Protein AF-A0A2X2V540-F1 (afdb_monomer)

Mean predicted aligned error: 7.12 Å

Solvent-accessible surface area (backbone atoms only — not comparable to full-atom values): 10853 Å² total; per-residue (Å²): 116,48,72,57,49,45,40,36,68,32,44,43,50,78,69,44,57,69,47,90,45,40,63,60,44,44,55,49,25,53,55,42,56,75,48,29,70,57,44,62,52,40,50,50,44,52,64,33,45,74,73,76,38,85,70,43,45,66,58,64,33,68,71,51,38,62,51,62,70,67,52,65,44,64,59,36,54,32,47,99,90,40,52,63,27,42,57,60,31,67,78,47,36,92,79,44,59,65,78,63,48,69,50,77,86,72,56,73,67,64,76,74,36,64,64,60,60,52,50,50,47,50,54,18,56,73,74,41,53,70,67,57,58,74,45,25,56,77,80,32,74,50,82,50,52,91,46,44,51,48,40,53,58,46,53,57,44,42,72,78,43,79,45,73,74,60,54,63,44,79,59,74,62,56,68,75,68,59,60,60,61,60,67,71,72,78,115

InterPro domains:
  IPR001962 Asparagine synthase [PF00733] (20-178)
  IPR001962 Asparagine synthase [cd01991] (2-112)
  IPR014729 Rossmann-like alpha/beta/alpha sandwich fold [G3DSA:3.40.50.620] (1-169)
  IPR050795 Asparagine Synthetase [PTHR11772] (1-167)

Foldseek 3Di:
DDAPLVCLLQVQDPCLLVQPDLVSSLVSSVVCLVCCVLPVVCCQQVVQVVVPHDDDHVCPDPVNSVVSSPPRSRVSRADPPRAHSNVVLVVCVVVDPVCVSPDHDDPPCVVVPVVVVVVLQVVLPVVDDPVCLVCQCVVQVAPRDNGSSLVVLLVVQCVVVVDPVSSNDPSSGPPVVVVVVVVVVVD

Nearest PDB structures (foldseek):
  1ct9-assembly1_A  TM=9.867E-01  e=3.749E-17  Escherichia coli
  1ct9-assembly1_D  TM=9.914E-01  e=9.851E-16  Escherichia coli
  6gq3-assembly2_B  TM=9.480E-01  e=1.023E-09  Homo sapiens
  8sue-assembly1_B  TM=9.332E-01  e=4.850E-09  Homo sapiens
  8sue-assembly1_A  TM=9.364E-01  e=5.667E-09  Homo sapiens

Secondary structure (DSSP, 8-state):
---TTHHHHHT-SGGGGG-SSHHHHHHHHHHHHHHGGGTHHHHHHHHHHTTTPPP--GGG-HHHHHHHTTS-GGGG--BTTBPTTHHHHHHHGGGS-HHHHTPPPPPHHHHT-HHHHHHHHHHHHHHS-HHHHHTHHHH--SS--SSHHHHHHHHHHHHH---HHHHT-GGGS-HHHHHHHHHTT--

Radius of gyration: 18.96 Å; Cα contacts (8 Å, |Δi|>4): 179; chains: 1; bounding box: 44×44×53 Å

pLDDT: mean 85.24, std 18.36, range [26.02, 98.12]

Organism: NCBI:txid158822

Sequence (187 aa):
MSGEGSDEVFGGYLYFHKAPDAKELHEETVRKLQALHMFDCARANKAMSAWGVEARVPFLDKKFLDVAMRINPQDKMCGNGKMEKHVLRECFESYLPASVAWRQKEQFSDGVGYSWIDTLKEVAAEQISDQQLATAAYRFPYNTPGSKEAYLYREIFEELFPLQSAGRMRTWRPVCSLFFRKSDRMG

Structure (mmCIF, N/CA/C/O backbone):
data_AF-A0A2X2V540-F1
#
_entry.id   AF-A0A2X2V540-F1
#
loop_
_atom_site.group_PDB
_atom_site.id
_atom_site.type_symbol
_atom_site.label_atom_id
_atom_site.label_alt_id
_atom_site.label_comp_id
_atom_site.label_asym_id
_atom_site.label_entity_id
_atom_site.label_seq_id
_atom_site.pdbx_PDB_ins_code
_atom_site.Cartn_x
_atom_site.Cartn_y
_atom_site.Cartn_z
_atom_site.o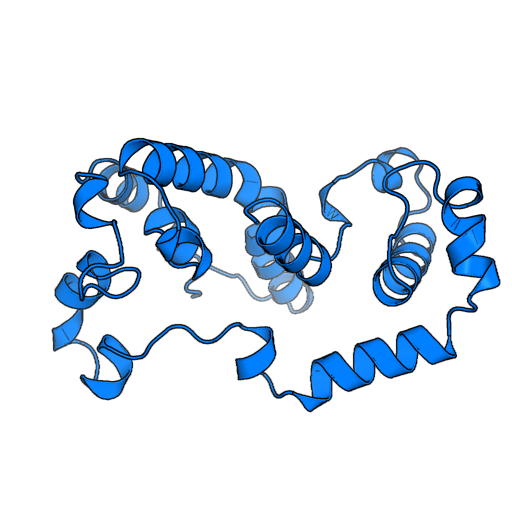ccupancy
_atom_site.B_iso_or_equiv
_atom_site.auth_seq_id
_atom_site.auth_comp_id
_atom_site.auth_asym_id
_atom_site.auth_atom_id
_atom_site.pdbx_PDB_model_num
ATOM 1 N N . MET A 1 1 ? -4.266 -17.043 6.817 1.00 86.81 1 MET A N 1
ATOM 2 C CA . MET A 1 1 ? -5.067 -15.828 7.110 1.00 86.81 1 MET A CA 1
ATOM 3 C C . MET A 1 1 ? -4.143 -14.622 7.004 1.00 86.81 1 MET A C 1
ATOM 5 O O . MET A 1 1 ? -2.991 -14.770 7.388 1.00 86.81 1 MET A O 1
ATOM 9 N N . SER A 1 2 ? -4.599 -13.482 6.481 1.00 91.94 2 SER A N 1
ATOM 10 C CA . SER A 1 2 ? -3.792 -12.261 6.313 1.00 91.94 2 SER A CA 1
ATOM 11 C C . SER A 1 2 ? -4.531 -11.007 6.800 1.00 91.94 2 SER A C 1
ATOM 13 O O . SER A 1 2 ? -5.761 -10.997 6.855 1.00 91.94 2 SER A O 1
ATOM 15 N N . GLY A 1 3 ? -3.773 -9.962 7.150 1.00 92.31 3 GLY A N 1
ATOM 16 C CA . GLY A 1 3 ? -4.264 -8.668 7.647 1.00 92.31 3 GLY A CA 1
ATOM 17 C C . GLY A 1 3 ? -4.534 -7.607 6.569 1.00 92.31 3 GLY A C 1
ATOM 18 O O . GLY A 1 3 ? -4.809 -6.458 6.915 1.00 92.31 3 GLY A O 1
ATOM 19 N N . GLU A 1 4 ? -4.437 -7.969 5.286 1.00 92.44 4 GLU A N 1
ATOM 20 C CA . GLU A 1 4 ? -4.716 -7.070 4.152 1.00 92.44 4 GLU A CA 1
ATOM 21 C C . GLU A 1 4 ? -6.113 -6.439 4.254 1.00 92.44 4 GLU A C 1
ATOM 23 O O . GLU A 1 4 ? -7.068 -7.086 4.692 1.00 92.44 4 GLU A O 1
ATOM 28 N N . GLY A 1 5 ? -6.237 -5.177 3.836 1.00 93.12 5 GLY A N 1
ATOM 29 C CA . GLY A 1 5 ? -7.475 -4.398 3.927 1.00 93.12 5 GLY A CA 1
ATOM 30 C C . GLY A 1 5 ? -7.612 -3.583 5.214 1.00 93.12 5 GLY A C 1
ATOM 31 O O . GLY A 1 5 ? -8.385 -2.630 5.260 1.00 93.12 5 GLY A O 1
ATOM 32 N N . SER A 1 6 ? -6.859 -3.903 6.270 1.00 95.56 6 SER A N 1
ATOM 33 C CA . SER A 1 6 ? -6.945 -3.174 7.542 1.00 95.56 6 SER A CA 1
ATOM 34 C C . SER A 1 6 ? -6.562 -1.691 7.401 1.00 95.56 6 SER A C 1
ATOM 36 O O . SER A 1 6 ? -7.185 -0.827 8.016 1.00 95.56 6 SER A O 1
ATOM 38 N N . ASP A 1 7 ? -5.535 -1.370 6.606 1.00 94.31 7 ASP A N 1
ATOM 39 C CA . ASP A 1 7 ? -5.106 0.019 6.389 1.00 94.31 7 ASP A CA 1
ATOM 40 C C . ASP A 1 7 ? -6.117 0.819 5.570 1.00 94.31 7 ASP A C 1
ATOM 42 O O . ASP A 1 7 ? -6.369 1.982 5.879 1.00 94.31 7 ASP A O 1
ATOM 46 N N . GLU A 1 8 ? -6.731 0.193 4.571 1.00 95.44 8 GLU A N 1
ATOM 47 C CA . GLU A 1 8 ? -7.740 0.814 3.720 1.00 95.44 8 GLU A CA 1
ATOM 48 C C . GLU A 1 8 ? -9.053 1.053 4.447 1.00 95.44 8 GLU A C 1
ATOM 50 O O . GLU A 1 8 ? -9.700 2.057 4.180 1.00 95.44 8 GLU A O 1
ATOM 55 N N . VAL A 1 9 ? -9.435 0.174 5.376 1.00 96.56 9 VAL A N 1
ATOM 56 C CA . VAL A 1 9 ? -10.670 0.323 6.158 1.00 96.56 9 VAL A CA 1
ATOM 57 C C . VAL A 1 9 ? -10.525 1.370 7.267 1.00 96.56 9 VAL A C 1
ATOM 59 O O . VAL A 1 9 ? -11.469 2.123 7.526 1.00 96.56 9 VAL A O 1
ATOM 62 N N . PHE A 1 10 ? -9.368 1.426 7.936 1.00 96.44 10 PHE A N 1
ATOM 63 C CA . PHE A 1 10 ? -9.169 2.225 9.157 1.00 96.44 10 PHE A CA 1
ATOM 64 C C . PHE A 1 10 ? -8.229 3.425 9.003 1.00 96.44 10 PHE A C 1
ATOM 66 O O . PHE A 1 10 ? -7.893 4.048 10.004 1.00 96.44 10 PHE A O 1
ATOM 73 N N . GLY A 1 11 ? -7.787 3.758 7.788 1.00 93.88 11 GLY A N 1
ATOM 74 C CA . GLY A 1 11 ? -6.897 4.904 7.578 1.00 93.88 11 GLY A CA 1
ATOM 75 C C . GLY A 1 11 ? -5.489 4.677 8.139 1.00 93.88 11 GLY A C 1
ATOM 76 O O . GLY A 1 11 ? -4.921 5.536 8.801 1.00 93.88 11 GLY A O 1
ATOM 77 N N . GLY A 1 12 ? -4.928 3.487 7.921 1.00 91.94 12 GLY A N 1
ATOM 78 C CA . GLY A 1 12 ? -3.684 3.055 8.565 1.00 91.94 12 GLY A CA 1
ATOM 79 C C . GLY A 1 12 ? -2.384 3.555 7.938 1.00 91.94 12 GLY A C 1
ATOM 80 O O . GLY A 1 12 ? -1.316 3.401 8.522 1.00 91.94 12 GLY A O 1
ATOM 81 N N . TYR A 1 13 ? -2.436 4.120 6.734 1.00 91.06 13 TYR A N 1
ATOM 82 C CA . TYR A 1 13 ? -1.247 4.659 6.080 1.00 91.06 13 TYR A CA 1
ATOM 83 C C . TYR A 1 13 ? -0.807 5.981 6.712 1.00 91.06 13 TYR A C 1
ATOM 85 O O . TYR A 1 13 ? -1.636 6.838 6.993 1.00 91.06 13 TYR A O 1
ATOM 93 N N . LEU A 1 14 ? 0.506 6.202 6.829 1.00 88.88 14 LEU A N 1
ATOM 94 C CA . LEU A 1 14 ? 1.055 7.413 7.454 1.00 88.88 14 LEU A CA 1
ATOM 95 C C . LEU A 1 14 ? 0.582 8.718 6.789 1.00 88.88 14 LEU A C 1
ATOM 97 O O . LEU A 1 14 ? 0.494 9.749 7.447 1.00 88.88 14 LEU A O 1
ATOM 101 N N . TYR A 1 15 ? 0.224 8.694 5.501 1.00 87.75 15 TYR A N 1
ATOM 102 C CA . TYR A 1 15 ? -0.302 9.886 4.832 1.00 87.75 15 TYR A CA 1
ATOM 103 C C . TYR A 1 15 ? -1.698 10.303 5.333 1.00 87.75 15 TYR A C 1
ATOM 105 O O . TYR A 1 15 ? -2.069 11.456 5.137 1.00 87.75 15 TYR A O 1
ATOM 113 N N . PHE A 1 16 ? -2.453 9.426 6.008 1.00 91.44 16 PHE A N 1
ATOM 114 C CA . PHE A 1 16 ? -3.724 9.800 6.640 1.00 91.44 16 PHE A CA 1
ATOM 115 C C . PHE A 1 16 ? -3.540 10.757 7.825 1.00 91.44 16 PHE A C 1
ATOM 117 O O . PHE A 1 16 ? -4.477 11.475 8.146 1.00 91.44 16 PHE A O 1
ATOM 124 N N . HIS A 1 17 ? -2.329 10.883 8.390 1.00 89.00 17 HIS A N 1
ATOM 125 C CA . HIS A 1 17 ? -2.022 11.953 9.354 1.00 89.00 17 HIS A CA 1
ATOM 126 C C . HIS A 1 17 ? -2.146 13.354 8.744 1.00 89.00 17 HIS A C 1
ATOM 128 O O . HIS A 1 17 ? -2.242 14.336 9.473 1.00 89.00 17 HIS A O 1
ATOM 134 N N . LYS A 1 18 ? -2.113 13.450 7.410 1.00 89.75 18 LYS A N 1
ATOM 135 C CA . LYS A 1 18 ? -2.295 14.693 6.658 1.00 89.75 18 LYS A CA 1
ATOM 136 C C . LYS A 1 18 ? -3.724 14.851 6.128 1.00 89.75 18 LYS A C 1
ATOM 138 O O . LYS A 1 18 ? -3.957 15.726 5.300 1.00 89.75 18 LYS A O 1
ATOM 143 N N . ALA A 1 19 ? -4.665 13.992 6.533 1.00 91.50 19 ALA A N 1
ATOM 144 C CA . ALA A 1 19 ? -6.057 14.136 6.128 1.00 91.50 19 ALA A CA 1
ATOM 145 C C . ALA A 1 19 ? -6.624 15.450 6.704 1.00 91.50 19 ALA A C 1
ATOM 147 O O . ALA A 1 19 ? -6.4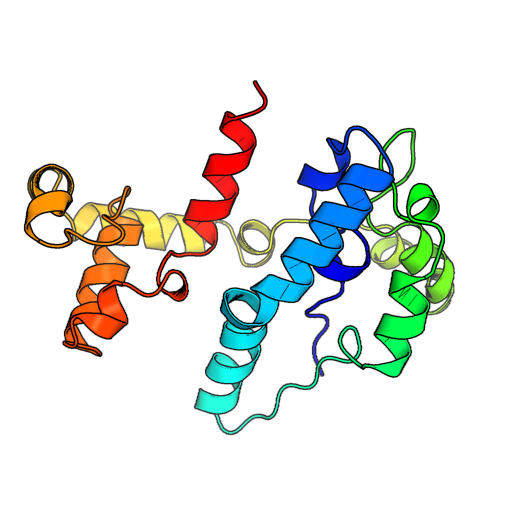82 15.685 7.905 1.00 91.50 19 ALA A O 1
ATOM 148 N N . PRO A 1 20 ? -7.246 16.309 5.879 1.00 91.88 20 PRO A N 1
ATOM 149 C CA . PRO A 1 20 ? -7.727 17.614 6.330 1.00 91.88 20 PRO A CA 1
ATOM 150 C C . PRO A 1 20 ? -8.938 17.490 7.263 1.00 91.88 20 PRO A C 1
ATOM 152 O O . PRO A 1 20 ? -9.049 18.240 8.230 1.00 91.88 20 PRO A O 1
ATOM 155 N N . ASP A 1 21 ? -9.824 16.528 7.001 1.00 94.44 21 ASP A N 1
ATOM 156 C CA . ASP A 1 21 ? -11.007 16.255 7.806 1.00 94.44 21 ASP A CA 1
ATOM 157 C C . ASP A 1 21 ? -11.476 14.792 7.669 1.00 94.44 21 ASP A C 1
ATOM 159 O O . ASP A 1 21 ? -10.965 14.004 6.864 1.00 94.44 21 ASP A O 1
ATOM 163 N N . ALA A 1 22 ? -12.466 14.424 8.484 1.00 95.62 22 ALA A N 1
ATOM 164 C CA . ALA A 1 22 ? -13.033 13.079 8.527 1.00 95.62 22 ALA A CA 1
ATOM 165 C C . ALA A 1 22 ? -13.774 12.672 7.245 1.00 95.62 22 ALA A C 1
ATOM 167 O O . ALA A 1 22 ? -13.870 11.477 6.948 1.00 95.62 22 ALA A O 1
ATOM 168 N N . LYS A 1 23 ? -14.295 13.636 6.479 1.00 95.62 23 LYS A N 1
ATOM 169 C CA . LYS A 1 23 ? -14.984 13.363 5.217 1.00 95.62 23 LYS A CA 1
ATOM 170 C C . LYS A 1 23 ? -13.967 12.941 4.159 1.00 95.62 23 LYS A C 1
ATOM 172 O O . LYS A 1 23 ? -14.134 11.882 3.563 1.00 95.62 23 LYS A O 1
ATOM 177 N N . GLU A 1 24 ? -12.891 13.704 3.999 1.00 95.00 24 GLU A N 1
ATOM 178 C CA . GLU A 1 24 ? -11.791 13.390 3.081 1.00 95.00 24 GLU A CA 1
ATOM 179 C C . GLU A 1 24 ? -11.106 12.067 3.456 1.00 95.00 24 GLU A C 1
ATOM 181 O O . GLU A 1 24 ? -10.802 11.253 2.581 1.00 95.00 24 GLU A O 1
ATOM 186 N N . LEU A 1 25 ? -10.946 11.776 4.758 1.00 95.19 25 LEU A N 1
ATOM 187 C CA . LEU A 1 25 ? -10.494 10.456 5.211 1.00 95.19 25 LEU A CA 1
ATOM 188 C C . LEU A 1 25 ? -11.449 9.353 4.740 1.00 95.19 25 LEU A C 1
ATOM 190 O O . LEU A 1 25 ? -11.000 8.357 4.170 1.00 95.19 25 LEU A O 1
ATOM 194 N N . HIS A 1 26 ? -12.757 9.513 4.961 1.00 96.75 26 HIS A N 1
ATOM 195 C CA . HIS A 1 26 ? -13.746 8.513 4.565 1.00 96.75 26 HIS A CA 1
ATOM 196 C C . HIS A 1 26 ? -13.748 8.282 3.050 1.00 96.75 26 HIS A C 1
ATOM 198 O O . HIS A 1 26 ? -13.633 7.140 2.600 1.00 96.75 26 HIS A O 1
ATOM 204 N N . GLU A 1 27 ? -13.811 9.347 2.257 1.00 96.25 27 GLU A N 1
ATOM 205 C CA . GLU A 1 27 ? -13.802 9.268 0.795 1.00 96.25 27 GLU A CA 1
ATOM 206 C C . GLU A 1 27 ? -12.528 8.586 0.274 1.00 96.25 27 GLU A C 1
ATOM 208 O O . GLU A 1 27 ? -12.595 7.712 -0.596 1.00 96.25 27 GLU A O 1
ATOM 213 N N . GLU A 1 28 ? -11.370 8.882 0.869 1.00 94.56 28 GLU A N 1
ATOM 214 C CA . GLU A 1 28 ? -10.107 8.230 0.526 1.00 94.56 28 GLU A CA 1
ATOM 215 C C . GLU A 1 28 ? -10.086 6.741 0.918 1.00 94.56 28 GLU A C 1
ATOM 217 O O . GLU A 1 28 ? -9.608 5.922 0.127 1.00 94.56 28 GLU A O 1
ATOM 222 N N . THR A 1 29 ? -10.628 6.356 2.083 1.00 94.50 29 THR A N 1
ATOM 223 C CA . THR A 1 29 ? -10.755 4.936 2.480 1.00 94.50 29 THR A CA 1
ATOM 224 C C . THR A 1 29 ? -11.663 4.155 1.526 1.00 94.50 29 THR A C 1
ATOM 226 O O . THR A 1 29 ? -11.294 3.075 1.060 1.00 94.50 29 THR A O 1
ATOM 229 N N . VAL A 1 30 ? -12.804 4.733 1.129 1.00 96.12 30 VAL A N 1
ATOM 230 C CA . VAL A 1 30 ? -13.717 4.141 0.137 1.00 96.12 30 VAL A CA 1
ATOM 231 C C . VAL A 1 30 ? -13.020 3.990 -1.215 1.00 96.12 30 VAL A C 1
ATOM 233 O O . VAL A 1 30 ? -13.053 2.913 -1.816 1.00 96.12 30 VAL A O 1
ATOM 236 N N . ARG A 1 31 ? -12.321 5.032 -1.676 1.00 93.75 31 ARG A N 1
ATOM 237 C CA . ARG A 1 31 ? -11.564 5.005 -2.934 1.00 93.75 31 ARG A CA 1
ATOM 238 C C . ARG A 1 31 ? -10.470 3.937 -2.916 1.00 93.75 31 ARG A C 1
ATOM 240 O O . ARG A 1 31 ? -10.238 3.271 -3.926 1.00 93.75 31 ARG A O 1
ATOM 247 N N . LYS A 1 32 ? -9.781 3.771 -1.785 1.00 92.69 32 LYS A N 1
ATOM 248 C CA . LYS A 1 32 ? -8.764 2.733 -1.584 1.00 92.69 32 LYS A CA 1
ATOM 249 C C . LYS A 1 32 ? -9.367 1.331 -1.641 1.00 92.69 32 LYS A C 1
ATOM 251 O O . LYS A 1 32 ? -8.850 0.505 -2.388 1.00 92.69 32 LYS A O 1
ATOM 256 N N . LEU A 1 33 ? -10.482 1.092 -0.948 1.00 94.00 33 LEU A N 1
ATOM 257 C CA . LEU A 1 33 ? -11.204 -0.184 -0.990 1.00 94.00 33 LEU A CA 1
ATOM 258 C C . LEU A 1 33 ? -11.661 -0.544 -2.409 1.00 94.00 33 LEU A C 1
ATOM 260 O O . LEU A 1 33 ? -11.448 -1.669 -2.858 1.00 94.00 33 LEU A O 1
ATOM 264 N N . GLN A 1 34 ? -12.207 0.421 -3.155 1.00 93.56 34 GLN A N 1
ATOM 265 C CA . GLN A 1 34 ? -12.614 0.219 -4.551 1.00 93.56 34 GLN A CA 1
ATOM 266 C C . GLN A 1 34 ? -11.441 -0.117 -5.477 1.00 93.56 34 GLN A C 1
ATOM 268 O O . GLN A 1 34 ? -11.633 -0.797 -6.478 1.00 93.56 34 GLN A O 1
ATOM 273 N N . ALA A 1 35 ? -10.230 0.344 -5.162 1.00 91.62 35 ALA A N 1
ATOM 274 C CA . ALA A 1 35 ? -9.036 0.082 -5.958 1.00 91.62 35 ALA A CA 1
ATOM 275 C C . ALA A 1 35 ? -8.253 -1.165 -5.506 1.00 91.62 35 ALA A C 1
ATOM 277 O O . ALA A 1 35 ? -7.319 -1.578 -6.193 1.00 91.62 35 ALA A O 1
ATOM 278 N N . LEU A 1 36 ? -8.616 -1.776 -4.374 1.00 90.88 36 LEU A N 1
ATOM 279 C CA . LEU A 1 36 ? -7.819 -2.807 -3.703 1.00 90.88 36 LEU A CA 1
ATOM 280 C C . LEU A 1 36 ? -7.602 -4.062 -4.557 1.00 90.88 36 LEU A C 1
ATOM 282 O O . LEU A 1 36 ? -6.540 -4.684 -4.505 1.00 90.88 36 LEU A O 1
ATOM 286 N N . HIS A 1 37 ? -8.573 -4.386 -5.417 1.00 89.56 37 HIS A N 1
ATOM 287 C CA . HIS A 1 37 ? -8.492 -5.498 -6.368 1.00 89.56 37 HIS A CA 1
ATOM 288 C C . HIS A 1 37 ? -7.329 -5.367 -7.370 1.00 89.56 37 HIS A C 1
ATOM 290 O O . HIS A 1 37 ? -6.894 -6.369 -7.932 1.00 89.56 37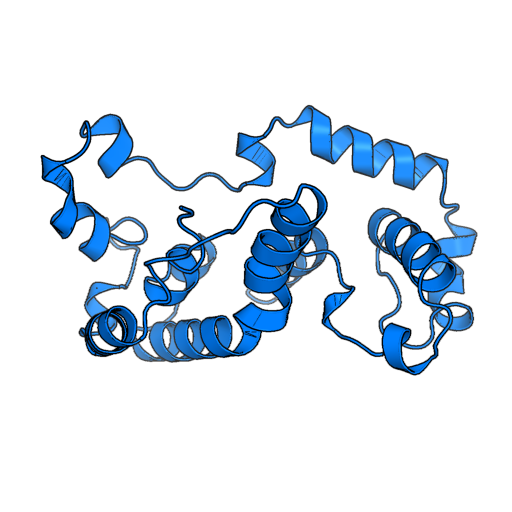 HIS A O 1
ATOM 296 N N . MET A 1 38 ? -6.824 -4.150 -7.604 1.00 86.88 38 MET A N 1
ATOM 297 C CA . MET A 1 38 ? -5.684 -3.887 -8.490 1.00 86.88 38 MET A CA 1
ATOM 298 C C . MET A 1 38 ? -4.332 -3.948 -7.776 1.00 86.88 38 MET A C 1
ATOM 300 O O . MET A 1 38 ? -3.310 -4.041 -8.453 1.00 86.88 38 MET A O 1
ATOM 304 N N . PHE A 1 39 ? -4.321 -3.873 -6.444 1.00 88.25 39 PHE A N 1
ATOM 305 C CA . PHE A 1 39 ? -3.113 -3.742 -5.632 1.00 88.25 39 PHE A CA 1
ATOM 306 C C . PHE A 1 39 ? -2.995 -4.923 -4.659 1.00 88.25 39 PHE A C 1
ATOM 308 O O . PHE A 1 39 ? -2.643 -6.031 -5.066 1.00 88.25 39 PHE A O 1
ATOM 315 N N . ASP A 1 40 ? -3.302 -4.708 -3.384 1.00 88.38 40 ASP A N 1
ATOM 316 C CA . ASP A 1 40 ? -3.027 -5.634 -2.288 1.00 88.38 40 ASP A CA 1
ATOM 317 C C . ASP A 1 40 ? -3.772 -6.963 -2.415 1.00 88.38 40 ASP A C 1
ATOM 319 O O . ASP A 1 40 ? -3.169 -8.018 -2.214 1.00 88.38 40 ASP A O 1
ATOM 323 N N . CYS A 1 41 ? -5.032 -6.956 -2.868 1.00 90.62 41 CYS A N 1
ATOM 324 C CA . CYS A 1 41 ? -5.753 -8.204 -3.134 1.00 90.62 41 CYS A CA 1
ATOM 325 C C . CYS A 1 41 ? -5.092 -9.013 -4.256 1.00 90.62 41 CYS A C 1
ATOM 327 O O . CYS A 1 41 ? -4.989 -10.234 -4.146 1.00 90.62 41 CYS A O 1
ATOM 329 N N . ALA A 1 42 ? -4.621 -8.355 -5.322 1.00 90.31 42 ALA A N 1
ATOM 330 C CA . ALA A 1 42 ? -3.947 -9.038 -6.423 1.00 90.31 42 ALA A CA 1
ATOM 331 C C . ALA A 1 42 ? -2.607 -9.629 -5.970 1.00 90.31 42 ALA A C 1
ATOM 333 O O . ALA A 1 42 ? -2.318 -10.779 -6.297 1.00 90.31 42 ALA A O 1
ATOM 334 N N . ARG A 1 43 ? -1.822 -8.878 -5.186 1.00 91.56 43 ARG A N 1
ATOM 335 C CA . ARG A 1 43 ? -0.562 -9.353 -4.598 1.00 91.56 43 ARG A CA 1
ATOM 336 C C . ARG A 1 43 ? -0.804 -10.555 -3.690 1.00 91.56 43 ARG A C 1
ATOM 338 O O . ARG A 1 43 ? -0.233 -11.612 -3.932 1.00 91.56 43 ARG A O 1
ATOM 345 N N . ALA A 1 44 ? -1.666 -10.412 -2.685 1.00 91.25 44 ALA A N 1
ATOM 346 C CA . ALA A 1 44 ? -1.925 -11.461 -1.706 1.00 91.25 44 ALA A CA 1
ATOM 347 C C . ALA A 1 44 ? -2.505 -12.725 -2.353 1.00 91.25 44 ALA A C 1
ATOM 349 O O . ALA A 1 44 ? -2.074 -13.828 -2.037 1.00 91.25 44 ALA A O 1
ATOM 350 N N . ASN A 1 45 ? -3.444 -12.586 -3.292 1.00 94.56 45 ASN A N 1
ATOM 351 C CA . ASN A 1 45 ? -4.025 -13.743 -3.962 1.00 94.56 45 ASN A CA 1
ATOM 352 C C . ASN A 1 45 ? -3.018 -14.433 -4.895 1.00 94.56 45 ASN A C 1
ATOM 354 O O . ASN A 1 45 ? -2.807 -15.637 -4.761 1.00 94.56 45 ASN A O 1
ATOM 358 N N . LYS A 1 46 ? -2.371 -13.695 -5.808 1.00 93.75 46 LYS A N 1
ATOM 359 C CA . LYS A 1 46 ? -1.488 -14.293 -6.823 1.00 93.75 46 LYS A CA 1
ATOM 360 C C . 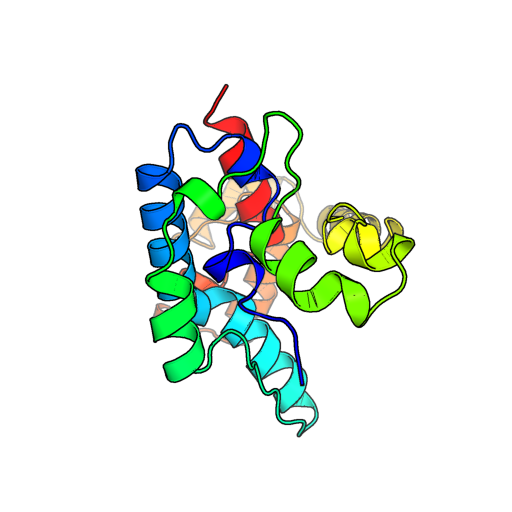LYS A 1 46 ? -0.198 -14.849 -6.225 1.00 93.75 46 LYS A C 1
ATOM 362 O O . LYS A 1 46 ? 0.207 -15.939 -6.612 1.00 93.75 46 LYS A O 1
ATOM 367 N N . ALA A 1 47 ? 0.418 -14.146 -5.269 1.00 93.75 47 ALA A N 1
ATOM 368 C CA . ALA A 1 47 ? 1.661 -14.601 -4.643 1.00 93.75 47 ALA A CA 1
ATOM 369 C C . ALA A 1 47 ? 1.463 -15.899 -3.845 1.00 93.75 47 ALA A C 1
ATOM 371 O O . ALA A 1 47 ? 2.298 -16.794 -3.914 1.00 93.75 47 ALA A O 1
ATOM 372 N N . MET A 1 48 ? 0.339 -16.029 -3.134 1.00 93.25 48 MET A N 1
ATOM 373 C CA . MET A 1 48 ? 0.034 -17.244 -2.371 1.00 93.25 48 MET A CA 1
ATOM 374 C C . MET A 1 48 ? -0.435 -18.382 -3.289 1.00 93.25 48 MET A C 1
ATOM 376 O O . MET A 1 48 ? -0.001 -19.524 -3.134 1.00 93.25 48 MET A O 1
ATOM 380 N N . SER A 1 49 ? -1.245 -18.067 -4.307 1.00 96.56 49 SER A N 1
ATOM 381 C CA . SER A 1 49 ? -1.728 -19.060 -5.280 1.00 96.56 49 SER A CA 1
ATOM 382 C C . SER A 1 49 ? -0.604 -19.654 -6.131 1.00 96.56 49 SER A C 1
ATOM 384 O O . SER A 1 49 ? -0.725 -20.799 -6.556 1.00 96.56 49 SER A O 1
ATOM 386 N N . ALA A 1 50 ? 0.505 -18.930 -6.331 1.00 96.06 50 ALA A N 1
ATOM 387 C CA . ALA A 1 50 ? 1.701 -19.452 -7.001 1.00 96.06 50 ALA A CA 1
ATOM 388 C C . ALA A 1 50 ? 2.276 -20.710 -6.319 1.00 96.06 50 ALA A C 1
ATOM 390 O O . ALA A 1 50 ? 2.946 -21.504 -6.971 1.00 96.06 50 ALA A O 1
ATOM 391 N N . TRP A 1 51 ? 1.965 -20.915 -5.036 1.00 96.56 51 TRP A N 1
ATOM 392 C CA . TRP A 1 51 ? 2.374 -22.078 -4.246 1.00 96.56 51 TRP A CA 1
ATOM 393 C C . TRP A 1 51 ? 1.186 -22.933 -3.786 1.00 96.56 51 TRP A C 1
ATOM 395 O O . TRP A 1 51 ? 1.306 -23.706 -2.839 1.00 96.56 51 TRP A O 1
ATOM 405 N N . GLY A 1 52 ? 0.018 -22.782 -4.421 1.00 96.62 52 GLY A N 1
ATOM 406 C CA . GLY A 1 52 ? -1.190 -23.532 -4.066 1.00 96.62 52 GLY A CA 1
ATOM 407 C C . GLY A 1 52 ? -1.769 -23.181 -2.690 1.00 96.62 52 GLY A C 1
ATOM 408 O O . GLY A 1 52 ? -2.508 -23.982 -2.122 1.00 96.62 52 GLY A O 1
ATOM 409 N N . VAL A 1 53 ? -1.446 -22.004 -2.139 1.00 97.19 53 VAL A N 1
ATOM 410 C CA . VAL A 1 53 ? -1.917 -21.569 -0.816 1.00 97.19 53 VAL A CA 1
ATOM 411 C C . VAL A 1 53 ? -3.070 -20.572 -0.945 1.00 97.19 53 VAL A C 1
ATOM 413 O O . VAL A 1 53 ? -2.960 -19.546 -1.615 1.00 97.19 53 VAL A O 1
ATOM 416 N N . GLU A 1 54 ? -4.173 -20.836 -0.241 1.00 96.44 54 GLU A N 1
ATOM 417 C CA . GLU A 1 54 ? -5.336 -19.944 -0.192 1.00 96.44 54 GLU A CA 1
ATOM 418 C C . GLU A 1 54 ? -5.145 -18.823 0.851 1.00 96.44 54 GLU A C 1
ATOM 420 O O . GLU A 1 54 ? -5.038 -19.065 2.058 1.00 96.44 54 GLU A O 1
ATOM 425 N N . ALA A 1 55 ? -5.151 -17.566 0.399 1.00 94.06 55 ALA A N 1
ATOM 426 C CA . ALA A 1 55 ? -5.136 -16.399 1.277 1.00 94.06 55 ALA A CA 1
ATOM 427 C C . ALA A 1 55 ? -6.561 -15.948 1.632 1.00 94.06 55 ALA A C 1
ATOM 429 O O . ALA A 1 55 ? -7.347 -15.601 0.756 1.00 94.06 55 ALA A O 1
ATOM 430 N N . ARG A 1 56 ? -6.868 -15.868 2.931 1.00 96.31 56 ARG A N 1
ATOM 431 C CA . ARG A 1 56 ? -8.131 -15.317 3.454 1.00 96.31 56 ARG A CA 1
ATOM 432 C C . ARG A 1 56 ? -7.892 -14.023 4.223 1.00 96.31 56 ARG A C 1
ATOM 434 O O . ARG A 1 56 ? -6.929 -13.947 4.989 1.00 96.31 56 ARG A O 1
ATOM 441 N N . VAL A 1 57 ? -8.783 -13.049 4.042 1.00 96.31 57 VAL A N 1
ATOM 442 C CA . VAL A 1 57 ? -8.618 -11.639 4.449 1.00 96.31 57 VAL A CA 1
ATOM 443 C C . VAL A 1 57 ? -9.827 -11.139 5.264 1.00 96.31 57 VAL A C 1
ATOM 445 O O . VAL A 1 57 ? -10.733 -10.522 4.711 1.00 96.31 57 VAL A O 1
ATOM 448 N N . PRO A 1 58 ? -9.883 -11.404 6.585 1.00 96.94 58 PRO A N 1
ATOM 449 C CA . PRO A 1 58 ? -11.055 -11.095 7.418 1.00 96.94 58 PRO A CA 1
ATOM 450 C C . PRO A 1 58 ? -11.472 -9.623 7.441 1.00 96.94 58 PRO A C 1
ATOM 452 O O . PRO A 1 58 ? -12.658 -9.334 7.544 1.00 96.94 58 PRO A O 1
ATOM 455 N N . PHE A 1 59 ? -10.523 -8.692 7.304 1.00 97.00 59 PHE A N 1
ATOM 456 C CA . PHE A 1 59 ? -10.812 -7.252 7.264 1.00 97.00 59 PHE A CA 1
ATOM 457 C C . PHE A 1 59 ? -11.635 -6.822 6.042 1.00 97.00 59 PHE A C 1
ATOM 459 O O . PHE A 1 59 ? -12.187 -5.725 6.037 1.00 97.00 59 PHE A O 1
ATOM 466 N N . LEU A 1 60 ? -11.721 -7.673 5.017 1.00 96.88 60 LEU A N 1
ATOM 467 C CA . LEU A 1 60 ? -12.512 -7.444 3.810 1.00 96.88 60 LEU A CA 1
ATOM 468 C C . LEU A 1 60 ? -13.779 -8.306 3.768 1.00 96.88 60 LEU A C 1
ATOM 470 O O . LEU A 1 60 ? -14.445 -8.366 2.734 1.00 96.88 60 LEU A O 1
ATOM 474 N N . ASP A 1 61 ? -14.124 -8.980 4.869 1.00 97.81 61 ASP A N 1
ATOM 475 C CA . ASP A 1 61 ? -15.417 -9.647 4.976 1.00 97.81 61 ASP A CA 1
ATOM 476 C C . ASP A 1 61 ? -16.552 -8.627 4.825 1.00 97.81 61 ASP A C 1
ATOM 478 O O . ASP A 1 61 ? -16.503 -7.523 5.365 1.00 97.81 61 ASP A O 1
ATOM 482 N N . LYS A 1 62 ? -17.606 -9.010 4.103 1.00 97.00 62 LYS A N 1
ATOM 483 C CA . LYS A 1 62 ? -18.719 -8.112 3.791 1.00 97.00 62 LYS A CA 1
ATOM 484 C C . LYS A 1 62 ? -19.417 -7.591 5.050 1.00 97.00 62 LYS A C 1
ATOM 486 O O . LYS A 1 62 ? -19.692 -6.398 5.138 1.00 97.00 62 LYS A O 1
ATOM 491 N N . LYS A 1 63 ? -19.693 -8.466 6.024 1.00 98.12 63 LYS A N 1
ATOM 492 C CA . LYS A 1 63 ? -20.383 -8.070 7.261 1.00 98.12 63 LYS A CA 1
ATOM 493 C C . LYS A 1 63 ? -19.474 -7.211 8.129 1.00 98.12 63 LYS A C 1
ATOM 495 O O . LYS A 1 63 ? -19.942 -6.251 8.735 1.00 98.12 63 LYS A O 1
ATOM 500 N N . PHE A 1 64 ? -18.183 -7.534 8.165 1.00 97.81 64 PHE A N 1
ATOM 501 C CA . PHE A 1 64 ? -17.200 -6.703 8.849 1.00 97.81 64 PHE A CA 1
ATOM 502 C C . PHE A 1 64 ? -17.114 -5.302 8.229 1.00 97.81 64 PHE A C 1
ATOM 504 O O . PHE A 1 64 ? -17.186 -4.314 8.956 1.00 97.81 64 PHE A O 1
ATOM 511 N N . LEU A 1 65 ? -17.029 -5.204 6.899 1.00 97.50 65 LEU A N 1
ATOM 512 C CA . LEU A 1 65 ? -16.996 -3.929 6.181 1.00 97.50 65 LEU A CA 1
ATOM 513 C C . LEU A 1 65 ? -18.260 -3.099 6.421 1.00 97.50 65 LEU A C 1
ATOM 515 O O . LEU A 1 65 ? -18.145 -1.896 6.641 1.00 97.50 65 LEU A O 1
ATOM 519 N N . ASP A 1 66 ? -19.443 -3.720 6.440 1.00 97.31 66 ASP A N 1
ATOM 520 C CA . ASP A 1 66 ? -20.699 -3.022 6.738 1.00 97.31 66 ASP A CA 1
ATOM 521 C C . ASP A 1 66 ? -20.664 -2.327 8.105 1.00 97.31 66 ASP A C 1
ATOM 523 O O . ASP A 1 66 ? -21.190 -1.227 8.247 1.00 97.31 66 ASP A O 1
ATOM 527 N N . VAL A 1 67 ? -20.026 -2.932 9.109 1.00 97.88 67 VAL A N 1
ATOM 528 C CA . VAL A 1 67 ? -19.852 -2.311 10.429 1.00 97.88 67 VAL A CA 1
ATOM 529 C C . VAL A 1 67 ? -18.728 -1.279 10.385 1.00 97.88 67 VAL A C 1
ATOM 531 O O . VAL A 1 67 ? -18.941 -0.108 10.697 1.00 97.88 67 VAL A O 1
ATOM 534 N N . ALA A 1 68 ? -17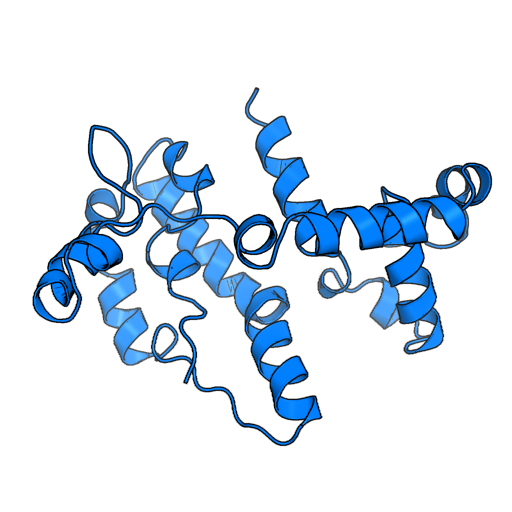.535 -1.691 9.956 1.00 97.19 68 ALA A N 1
ATOM 535 C CA . ALA A 1 68 ? -16.330 -0.874 10.010 1.00 97.19 68 ALA A CA 1
ATOM 536 C C . ALA A 1 68 ? -16.419 0.389 9.141 1.00 97.19 68 ALA A C 1
ATOM 538 O O . ALA A 1 68 ? -15.785 1.392 9.460 1.00 97.19 68 ALA A O 1
ATOM 539 N N . MET A 1 69 ? -17.199 0.384 8.057 1.00 96.75 69 MET A N 1
ATOM 540 C CA . MET A 1 69 ? -17.405 1.560 7.204 1.00 96.75 69 MET A CA 1
ATOM 541 C C . MET A 1 69 ? -18.543 2.472 7.672 1.00 96.75 69 MET A C 1
ATOM 543 O O . MET A 1 69 ? -18.631 3.593 7.180 1.00 96.75 69 MET A O 1
ATOM 547 N N . ARG A 1 70 ? -19.377 2.032 8.625 1.00 97.12 70 ARG A N 1
ATOM 548 C CA . ARG A 1 70 ? -20.481 2.827 9.195 1.00 97.12 70 ARG A CA 1
ATOM 549 C C . ARG A 1 70 ? -20.141 3.523 10.509 1.00 97.12 70 ARG A C 1
ATOM 551 O O . ARG A 1 70 ? -20.915 4.375 10.937 1.00 97.12 70 ARG A O 1
ATOM 558 N N . ILE A 1 71 ? -19.025 3.180 11.153 1.00 96.75 71 ILE A N 1
ATOM 559 C CA . ILE A 1 71 ? -18.551 3.940 12.319 1.00 96.75 71 ILE A CA 1
ATOM 560 C C . ILE A 1 71 ? -18.233 5.381 11.908 1.00 96.75 71 ILE A C 1
ATOM 562 O O . ILE A 1 71 ? -17.893 5.635 10.747 1.00 96.75 71 ILE A O 1
ATOM 566 N N . ASN A 1 72 ? -18.316 6.316 12.856 1.00 96.69 72 ASN A N 1
ATOM 567 C CA . ASN A 1 72 ? -18.029 7.717 12.579 1.00 96.69 72 ASN A CA 1
ATOM 568 C C . ASN A 1 72 ? -16.581 7.852 12.063 1.00 96.69 72 ASN A C 1
ATOM 570 O O . ASN A 1 72 ? -15.647 7.457 12.764 1.00 96.69 72 ASN A O 1
ATOM 574 N N . PRO A 1 73 ? -16.351 8.399 10.855 1.00 95.25 73 PRO A N 1
ATOM 575 C CA . PRO A 1 73 ? -15.000 8.548 10.323 1.00 95.25 73 PRO A CA 1
ATOM 576 C C . PRO A 1 73 ? -14.097 9.422 11.201 1.00 95.25 73 PRO A C 1
ATOM 578 O O . PRO A 1 73 ? -12.880 9.260 11.165 1.00 95.25 73 PRO A O 1
ATOM 581 N N . GLN A 1 74 ? -14.676 10.285 12.043 1.00 95.62 74 GLN A N 1
ATOM 582 C CA . GLN A 1 74 ? -13.934 11.056 13.040 1.00 95.62 74 GLN A CA 1
ATOM 583 C C . GLN A 1 74 ? -13.173 10.160 14.032 1.00 95.62 74 GLN A C 1
ATOM 585 O O . GLN A 1 74 ? -12.080 10.524 14.461 1.00 95.62 74 GLN A O 1
ATOM 590 N N . ASP A 1 75 ? -13.692 8.970 14.345 1.00 94.94 75 ASP A N 1
ATOM 591 C CA . ASP A 1 75 ? -13.028 8.005 15.232 1.00 94.94 75 ASP A CA 1
ATOM 592 C C . ASP A 1 75 ? -11.852 7.290 14.545 1.00 94.94 75 ASP A C 1
ATOM 594 O O . ASP A 1 75 ? -11.003 6.692 15.207 1.00 94.94 75 ASP A O 1
ATOM 598 N N . LYS A 1 76 ? -11.773 7.374 13.209 1.00 95.44 76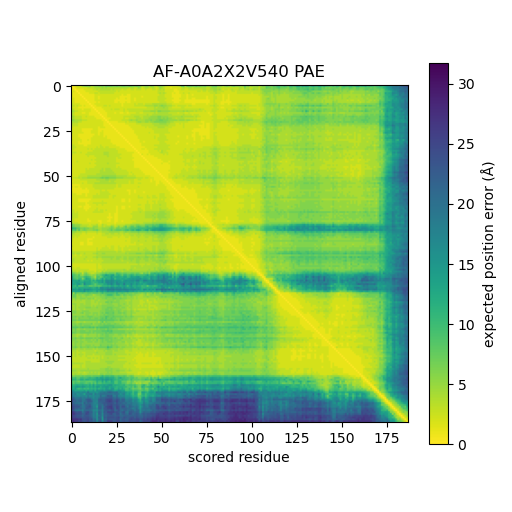 LYS A N 1
ATOM 599 C CA . LYS A 1 76 ? -10.651 6.866 12.406 1.00 95.44 76 LYS A CA 1
ATOM 600 C C . LYS A 1 76 ? -9.550 7.907 12.193 1.00 95.44 76 LYS A C 1
ATOM 602 O O . LYS A 1 76 ? -8.474 7.542 11.725 1.00 95.44 76 LYS A O 1
ATOM 607 N N . MET A 1 77 ? -9.803 9.179 12.508 1.00 94.19 77 MET A N 1
ATOM 608 C CA . MET A 1 77 ? -8.813 10.246 12.358 1.00 94.19 77 MET A CA 1
ATOM 609 C C . MET A 1 77 ? -7.613 10.005 13.280 1.00 94.19 77 MET A C 1
ATOM 611 O O . MET A 1 77 ? -7.768 9.741 14.475 1.00 94.19 77 MET A O 1
ATOM 615 N N . CYS A 1 78 ? -6.412 10.140 12.722 1.00 89.00 78 CYS A N 1
ATOM 616 C CA . CYS A 1 78 ? -5.152 10.145 13.460 1.00 89.00 78 CYS A CA 1
ATOM 617 C C . CYS A 1 78 ? -4.564 11.564 13.535 1.00 89.00 78 CYS A C 1
ATOM 619 O O . CYS A 1 78 ? -4.992 12.470 12.822 1.00 89.00 78 CYS A O 1
ATOM 621 N N . GLY A 1 79 ? -3.597 11.770 14.431 1.00 82.44 79 GLY A N 1
ATOM 622 C CA . GLY A 1 79 ? -3.092 13.099 14.792 1.00 82.44 79 GLY A CA 1
ATOM 623 C C . GLY A 1 79 ? -3.639 13.587 16.136 1.00 82.44 79 GLY A C 1
ATOM 624 O O . GLY A 1 79 ? -4.421 12.900 16.791 1.00 82.44 79 GLY A O 1
ATOM 625 N N . ASN A 1 80 ? -3.175 14.755 16.591 1.00 82.44 80 ASN A N 1
ATOM 626 C CA . ASN A 1 80 ? -3.534 15.329 17.899 1.00 82.44 80 ASN A CA 1
ATOM 627 C C . ASN A 1 80 ? -3.366 14.342 19.077 1.00 82.44 80 ASN A C 1
ATOM 629 O O . ASN A 1 80 ? -4.208 14.271 19.966 1.00 82.44 80 ASN A O 1
ATOM 633 N N . GLY A 1 81 ? -2.291 13.545 19.057 1.00 82.50 81 GLY A N 1
ATOM 634 C CA . GLY A 1 81 ? -2.003 12.527 20.076 1.00 82.50 81 GLY A CA 1
ATOM 635 C C . GLY A 1 81 ? -2.594 11.137 19.803 1.00 82.50 81 GLY A C 1
ATOM 636 O O . GLY A 1 81 ? -2.245 10.200 20.514 1.00 82.50 81 GLY A O 1
ATOM 637 N N . LYS A 1 82 ? -3.425 10.962 18.763 1.00 88.56 82 LYS A N 1
ATOM 638 C CA . LYS A 1 82 ? -3.936 9.646 18.340 1.00 88.56 82 LYS A CA 1
ATOM 639 C C . LYS A 1 82 ? -3.069 9.018 17.247 1.00 88.56 82 LYS A C 1
ATOM 641 O O . LYS A 1 82 ? -2.752 9.663 16.244 1.00 88.56 82 LYS A O 1
ATOM 646 N N . MET A 1 83 ? -2.734 7.740 17.423 1.00 90.62 83 MET A N 1
ATOM 647 C CA . MET A 1 83 ? -2.068 6.914 16.408 1.00 90.62 83 MET A CA 1
ATOM 648 C C . MET A 1 83 ? -3.025 6.447 15.306 1.00 90.62 83 MET A C 1
ATOM 650 O O . MET A 1 83 ? -4.245 6.438 15.469 1.00 90.62 83 MET A O 1
ATOM 654 N N . GLU A 1 84 ? -2.465 6.020 14.177 1.00 93.19 84 GLU A N 1
ATOM 655 C CA . GLU A 1 84 ? -3.214 5.373 13.108 1.00 93.19 84 GLU A CA 1
ATOM 656 C C . GLU A 1 84 ? -3.956 4.130 13.617 1.00 93.19 84 GLU A C 1
ATOM 658 O O . GLU A 1 84 ? -3.443 3.356 14.434 1.00 93.19 84 GLU A O 1
ATOM 663 N N . LYS A 1 85 ? -5.182 3.936 13.119 1.00 94.12 85 LYS A N 1
ATOM 664 C CA . LYS A 1 85 ? -6.091 2.860 13.543 1.00 94.12 85 LYS A CA 1
ATOM 665 C C . LYS A 1 85 ? -6.367 2.825 15.054 1.00 94.12 85 LYS A C 1
ATOM 667 O O . LYS A 1 85 ? -6.591 1.742 15.590 1.00 94.12 85 LYS A O 1
ATOM 672 N N . HIS A 1 86 ? -6.376 3.972 15.737 1.00 94.62 86 HIS A N 1
ATOM 673 C CA . HIS A 1 86 ? -6.606 4.050 17.186 1.00 94.62 86 HIS A CA 1
ATOM 674 C C . HIS A 1 86 ? -7.813 3.225 17.654 1.00 94.62 86 HIS A C 1
ATOM 676 O O . HIS A 1 86 ? -7.666 2.367 18.516 1.00 94.62 86 HIS A O 1
ATOM 682 N N . VAL A 1 87 ? -8.968 3.401 17.000 1.00 95.38 87 VAL A N 1
ATOM 683 C CA . VAL A 1 87 ? -10.202 2.659 17.311 1.00 95.38 87 VAL A CA 1
ATOM 684 C C . VAL A 1 87 ? -10.014 1.139 17.239 1.00 95.38 87 VAL A C 1
ATOM 686 O O . VAL A 1 87 ? -10.533 0.402 18.069 1.00 95.38 87 VAL A O 1
ATOM 689 N N . LEU A 1 88 ? -9.225 0.648 16.279 1.00 95.56 88 LEU A N 1
ATOM 690 C CA . LEU A 1 88 ? -8.934 -0.778 16.156 1.00 95.56 88 LEU A CA 1
ATOM 691 C C . LEU A 1 88 ? -8.001 -1.251 17.278 1.00 95.56 88 LEU A C 1
ATOM 693 O O . LEU A 1 88 ? -8.173 -2.355 17.784 1.00 95.56 88 LEU A O 1
ATOM 697 N N . ARG A 1 89 ? -7.020 -0.426 17.662 1.00 95.12 89 ARG A N 1
ATOM 698 C CA . ARG A 1 89 ? -6.081 -0.733 18.749 1.00 95.12 89 ARG A CA 1
ATOM 699 C C . ARG A 1 89 ? -6.824 -0.848 20.077 1.00 95.12 89 ARG A C 1
ATOM 701 O O . ARG A 1 89 ? -6.671 -1.864 20.739 1.00 95.12 89 ARG A O 1
ATOM 708 N N . GLU A 1 90 ? -7.704 0.101 20.391 1.00 95.19 90 GLU A N 1
ATOM 709 C CA . GLU A 1 90 ? -8.544 0.065 21.598 1.00 95.19 90 GLU A CA 1
ATOM 710 C C . GLU A 1 90 ? -9.441 -1.181 21.644 1.00 95.19 90 GLU A C 1
ATOM 712 O O . GLU A 1 90 ? -9.529 -1.844 22.675 1.00 95.19 90 GLU A O 1
ATOM 717 N N . CYS A 1 91 ? -10.069 -1.559 20.523 1.00 95.44 91 CYS A N 1
ATOM 718 C CA . CYS A 1 91 ? -10.931 -2.745 20.480 1.00 95.44 91 CYS A CA 1
ATOM 719 C C . CYS A 1 91 ? -10.196 -4.062 20.781 1.00 95.44 91 CYS A C 1
ATOM 721 O O . CYS A 1 91 ? -10.827 -5.009 21.253 1.00 95.44 91 CYS A O 1
ATOM 723 N N . PHE A 1 92 ? -8.895 -4.148 20.485 1.00 95.62 92 PHE A N 1
ATOM 724 C CA . PHE A 1 92 ? -8.120 -5.391 20.571 1.00 95.62 92 PHE A CA 1
ATOM 725 C C . PHE A 1 92 ? -6.898 -5.302 21.499 1.00 95.62 92 PHE A C 1
ATOM 727 O O . PHE A 1 92 ? -6.090 -6.229 21.523 1.00 95.62 92 PHE A O 1
ATOM 734 N N . GLU A 1 93 ? -6.768 -4.237 22.293 1.00 94.94 93 GLU A N 1
ATOM 735 C CA . GLU A 1 93 ? -5.609 -3.996 23.165 1.00 94.94 93 GLU A CA 1
ATOM 736 C C . GLU A 1 93 ? -5.361 -5.156 24.138 1.00 94.94 93 GLU A C 1
ATOM 738 O O . GLU A 1 93 ? -4.223 -5.552 24.359 1.00 94.94 93 GLU A O 1
ATOM 743 N N . SER A 1 94 ? -6.426 -5.768 24.657 1.00 96.50 94 SER A N 1
ATOM 744 C CA . SER A 1 94 ? -6.342 -6.891 25.599 1.00 96.50 94 SER A CA 1
ATOM 745 C C . SER A 1 94 ? -5.814 -8.199 24.995 1.00 96.50 94 SER A C 1
ATOM 747 O O . SER A 1 94 ? -5.453 -9.109 25.740 1.00 96.50 94 SER A O 1
ATOM 749 N N . TYR A 1 95 ? -5.757 -8.317 23.665 1.00 95.75 95 TYR A N 1
ATOM 750 C CA . TYR A 1 95 ? -5.334 -9.543 22.978 1.00 95.75 95 TYR A CA 1
ATOM 751 C C . TYR A 1 95 ? -3.823 -9.617 22.745 1.00 95.75 95 TYR A C 1
ATOM 753 O O . TYR A 1 95 ? -3.302 -10.701 22.479 1.00 95.75 95 TYR A O 1
ATOM 761 N N . LEU A 1 96 ? -3.116 -8.485 22.788 1.00 94.62 96 LEU A N 1
ATOM 762 C CA . LEU A 1 96 ? -1.705 -8.382 22.415 1.00 94.62 96 LEU A CA 1
ATOM 763 C C . LEU A 1 96 ? -0.921 -7.623 23.493 1.00 94.62 96 LEU A C 1
ATOM 765 O O . LEU A 1 96 ? -1.486 -6.785 24.189 1.00 94.62 96 LEU A O 1
ATOM 769 N N . PRO A 1 97 ? 0.399 -7.843 23.622 1.00 96.25 97 PRO A N 1
ATOM 770 C CA . PRO A 1 97 ? 1.230 -6.993 24.466 1.00 96.25 97 PRO A CA 1
ATOM 771 C C . PRO A 1 97 ? 1.096 -5.520 24.061 1.00 96.25 97 PRO A C 1
ATOM 773 O O . PRO A 1 97 ? 1.072 -5.212 22.866 1.00 96.25 97 PRO A O 1
ATOM 776 N N . ALA A 1 98 ? 1.091 -4.606 25.035 1.00 93.88 98 ALA A N 1
ATOM 777 C CA . ALA A 1 98 ? 0.975 -3.166 24.781 1.00 93.88 98 ALA A CA 1
ATOM 778 C C . ALA A 1 98 ? 2.038 -2.652 23.791 1.00 93.88 98 ALA A C 1
ATOM 780 O O . ALA A 1 98 ? 1.751 -1.807 22.946 1.00 93.88 98 ALA A O 1
ATOM 781 N N . SER A 1 99 ? 3.243 -3.232 23.824 1.00 93.69 99 SER A N 1
ATOM 782 C CA . SER A 1 99 ? 4.328 -2.932 22.881 1.00 93.69 99 SER A CA 1
ATOM 783 C C . SER A 1 99 ? 3.997 -3.255 21.421 1.00 93.69 99 SER A C 1
ATOM 785 O O . SER A 1 99 ? 4.593 -2.663 20.529 1.00 93.69 99 SER A O 1
ATOM 787 N N . VAL A 1 100 ? 3.058 -4.171 21.159 1.00 92.94 100 VAL A N 1
ATOM 788 C CA . VAL A 1 100 ? 2.554 -4.507 19.818 1.00 92.94 100 VAL A CA 1
ATOM 789 C C . VAL A 1 100 ? 1.295 -3.701 19.509 1.00 92.94 100 VAL A C 1
ATOM 791 O O . VAL A 1 100 ? 1.204 -3.099 18.438 1.00 92.94 100 VAL A O 1
ATOM 794 N N . ALA A 1 101 ? 0.347 -3.652 20.453 1.00 93.38 101 ALA A N 1
ATOM 795 C CA . ALA A 1 101 ? -0.931 -2.957 20.299 1.00 93.38 101 ALA A CA 1
ATOM 796 C C . ALA A 1 101 ? -0.761 -1.459 20.008 1.00 93.38 101 ALA A C 1
ATOM 798 O O . ALA A 1 101 ? -1.553 -0.891 19.261 1.00 93.38 101 ALA A O 1
ATOM 799 N N . TRP A 1 102 ? 0.309 -0.844 20.517 1.00 93.44 102 TRP A N 1
ATOM 800 C CA . TRP A 1 102 ? 0.615 0.582 20.377 1.00 93.44 102 TRP A CA 1
ATOM 801 C C . TRP A 1 102 ? 1.901 0.853 19.587 1.00 93.44 102 TRP A C 1
ATOM 803 O O . TRP A 1 102 ? 2.455 1.947 19.641 1.00 93.44 102 TRP A O 1
ATOM 813 N N . ARG A 1 103 ? 2.378 -0.132 18.815 1.00 91.75 103 ARG A N 1
ATOM 814 C CA . ARG A 1 103 ? 3.509 0.058 17.901 1.00 91.75 103 ARG A CA 1
ATOM 815 C C . ARG A 1 103 ? 3.093 0.900 16.700 1.00 91.75 103 ARG A C 1
ATOM 817 O O . ARG A 1 103 ? 2.120 0.546 16.026 1.00 91.75 103 ARG A O 1
ATOM 824 N N . GLN A 1 104 ? 3.851 1.950 16.401 1.00 86.44 104 GLN A N 1
ATOM 825 C CA . GLN A 1 104 ? 3.658 2.745 15.190 1.00 86.44 104 GLN A CA 1
ATOM 826 C C . GLN A 1 104 ? 3.908 1.898 13.933 1.00 86.44 104 GLN A C 1
ATOM 828 O O . GLN A 1 104 ? 4.783 1.028 13.912 1.00 86.44 104 GLN A O 1
ATOM 833 N N . LYS A 1 105 ? 3.128 2.143 12.877 1.00 81.06 105 LYS A N 1
ATOM 834 C CA . LYS A 1 105 ? 3.328 1.500 11.579 1.00 81.06 105 LYS A CA 1
ATOM 835 C C . LYS A 1 105 ? 4.680 1.883 10.972 1.00 81.06 105 LYS A C 1
ATOM 837 O O . LYS A 1 105 ? 4.931 3.044 10.665 1.00 81.06 105 LYS A O 1
ATOM 842 N N . GLU A 1 106 ? 5.485 0.868 10.694 1.00 72.44 106 GLU A N 1
ATOM 843 C CA . GLU A 1 106 ? 6.637 0.949 9.795 1.00 72.44 106 GLU A CA 1
ATOM 844 C C . GLU A 1 106 ? 6.196 0.559 8.379 1.00 72.44 106 GLU A C 1
ATOM 846 O O . GLU A 1 106 ? 5.295 -0.271 8.197 1.00 72.44 106 GLU A O 1
ATOM 851 N N . GLN A 1 107 ? 6.784 1.181 7.354 1.00 61.91 107 GLN A N 1
ATOM 852 C CA . GLN A 1 107 ? 6.485 0.808 5.973 1.00 61.91 107 GLN A CA 1
ATOM 853 C C . GLN A 1 107 ? 6.999 -0.613 5.702 1.00 61.91 107 GLN A C 1
ATOM 855 O O . GLN A 1 107 ? 8.034 -1.020 6.225 1.00 61.91 107 GLN A O 1
ATOM 860 N N . PHE A 1 108 ? 6.278 -1.383 4.876 1.00 57.19 108 PHE A N 1
ATOM 861 C CA . PHE A 1 108 ? 6.660 -2.765 4.546 1.00 57.19 108 PHE A CA 1
ATOM 862 C C . PHE A 1 108 ? 8.083 -2.866 3.981 1.00 57.19 108 PHE A C 1
ATOM 864 O O . PHE A 1 108 ? 8.747 -3.866 4.216 1.00 57.19 108 PHE A O 1
ATOM 871 N N . SER A 1 109 ? 8.539 -1.828 3.276 1.00 54.72 109 SER A N 1
ATOM 872 C CA . SER A 1 109 ? 9.901 -1.670 2.762 1.00 54.72 109 SER A CA 1
ATOM 873 C C . SER A 1 109 ? 10.973 -1.738 3.842 1.00 54.72 109 SER A C 1
ATOM 875 O O . SER A 1 109 ? 11.999 -2.383 3.661 1.00 54.72 109 SER A O 1
ATOM 877 N N . ASP A 1 110 ? 10.705 -1.094 4.970 1.00 57.00 110 ASP A N 1
ATOM 878 C CA . ASP A 1 110 ? 11.683 -0.899 6.033 1.00 57.00 110 ASP A CA 1
ATOM 879 C C . ASP A 1 110 ? 11.648 -2.105 6.983 1.00 57.00 110 ASP A C 1
ATOM 881 O O . ASP A 1 110 ? 12.673 -2.525 7.515 1.00 57.00 110 ASP A O 1
ATOM 885 N N . GLY A 1 111 ? 10.474 -2.737 7.111 1.00 60.19 111 GLY A N 1
ATOM 886 C CA . GLY A 1 111 ? 10.264 -3.933 7.927 1.00 60.19 111 GLY A CA 1
ATOM 887 C C . GLY A 1 111 ? 10.829 -5.235 7.342 1.00 60.19 111 GLY A C 1
ATOM 888 O O . GLY A 1 111 ? 11.041 -6.179 8.100 1.00 60.19 111 GLY A O 1
ATOM 889 N N . VAL A 1 112 ? 11.082 -5.314 6.027 1.00 67.81 112 VAL A N 1
ATOM 890 C CA . VAL A 1 112 ? 11.724 -6.490 5.391 1.00 67.81 112 VAL A CA 1
ATOM 891 C C . VAL A 1 112 ? 13.254 -6.396 5.342 1.00 67.81 112 VAL A C 1
ATOM 893 O O . VAL A 1 112 ? 13.910 -7.385 5.022 1.00 67.81 112 VAL A O 1
ATOM 896 N N . GLY A 1 113 ? 13.815 -5.236 5.700 1.00 68.69 113 GLY A N 1
ATOM 897 C CA . GLY A 1 113 ? 15.249 -4.950 5.711 1.00 68.69 113 GLY A CA 1
ATOM 898 C C . GLY A 1 113 ? 15.678 -4.001 4.588 1.00 68.69 113 GLY A C 1
ATOM 899 O O . GLY A 1 113 ? 15.383 -4.233 3.416 1.00 68.69 113 GLY A O 1
ATOM 900 N N . TYR A 1 114 ? 16.428 -2.954 4.955 1.00 65.12 114 TYR A N 1
ATOM 901 C CA . TYR A 1 114 ? 16.900 -1.900 4.041 1.00 65.12 114 TYR A CA 1
ATOM 902 C C . TYR A 1 114 ? 17.653 -2.439 2.817 1.00 65.12 114 TYR A C 1
ATOM 904 O O . TYR A 1 114 ? 17.452 -1.957 1.704 1.00 65.12 114 TYR A O 1
ATOM 912 N N . SER A 1 115 ? 18.451 -3.496 3.003 1.00 76.31 115 SER A N 1
ATOM 913 C CA . SER A 1 115 ? 19.260 -4.080 1.931 1.00 76.31 115 SER A CA 1
ATOM 914 C C . SER A 1 115 ? 18.431 -4.566 0.744 1.00 76.31 115 SER A C 1
ATOM 916 O O . SER A 1 115 ? 18.895 -4.484 -0.384 1.00 76.31 115 SER A O 1
ATOM 918 N N . TRP A 1 116 ? 17.197 -5.029 0.955 1.00 77.50 116 TRP A N 1
ATOM 919 C CA . TRP A 1 116 ? 16.401 -5.613 -0.124 1.00 77.50 116 TRP A CA 1
ATOM 920 C C . TRP A 1 116 ? 16.048 -4.599 -1.218 1.00 77.50 116 TRP A C 1
ATOM 922 O O . TRP A 1 116 ? 16.208 -4.867 -2.410 1.00 77.50 116 TRP A O 1
ATOM 932 N N . ILE A 1 117 ? 15.570 -3.418 -0.822 1.00 81.69 117 ILE A N 1
ATOM 933 C CA . ILE A 1 117 ? 15.156 -2.383 -1.777 1.00 81.69 117 ILE A CA 1
ATOM 934 C C . ILE A 1 117 ? 16.362 -1.708 -2.405 1.00 81.69 117 ILE A C 1
ATOM 936 O O . ILE A 1 117 ? 16.323 -1.381 -3.592 1.00 81.69 117 ILE A O 1
ATOM 940 N N . ASP A 1 118 ? 17.419 -1.503 -1.629 1.00 84.62 118 ASP A N 1
ATOM 941 C CA . ASP A 1 118 ? 18.632 -0.890 -2.149 1.00 84.62 118 ASP A CA 1
ATOM 942 C C . ASP A 1 118 ? 19.279 -1.797 -3.200 1.00 84.62 118 ASP A C 1
ATOM 944 O O . ASP A 1 118 ? 19.544 -1.327 -4.305 1.00 84.62 118 ASP A O 1
ATOM 948 N N . THR A 1 119 ? 19.346 -3.113 -2.963 1.00 88.50 119 THR A N 1
ATOM 949 C CA . THR A 1 119 ? 19.797 -4.073 -3.982 1.00 88.50 119 THR A CA 1
ATOM 950 C C . THR A 1 119 ? 18.910 -4.060 -5.231 1.00 88.50 119 THR A C 1
ATOM 952 O O . THR A 1 119 ? 19.427 -4.087 -6.345 1.00 88.50 119 THR A O 1
ATOM 955 N N . LEU A 1 120 ? 17.579 -3.966 -5.103 1.00 88.12 120 LEU A N 1
ATOM 956 C CA . LEU A 1 120 ? 16.698 -3.862 -6.279 1.00 88.12 120 LEU A CA 1
ATOM 957 C C . LEU A 1 120 ? 16.974 -2.599 -7.108 1.00 88.12 120 LEU A C 1
ATOM 959 O O . LEU A 1 120 ? 16.968 -2.652 -8.341 1.00 88.12 120 LEU A O 1
ATOM 963 N N . LYS A 1 121 ? 17.229 -1.464 -6.448 1.00 88.38 121 LYS A N 1
ATOM 964 C CA . LYS A 1 121 ? 17.581 -0.209 -7.125 1.00 88.38 121 LYS A CA 1
ATOM 965 C C . LYS A 1 121 ? 18.948 -0.291 -7.793 1.00 88.38 121 LYS A C 1
ATOM 967 O O . LYS A 1 121 ? 19.071 0.181 -8.920 1.00 88.38 121 LYS A O 1
ATOM 972 N N . GLU A 1 122 ? 19.938 -0.875 -7.123 1.00 91.88 122 GLU A N 1
ATOM 973 C CA . GLU A 1 122 ? 21.290 -1.088 -7.652 1.00 91.88 122 GLU A CA 1
ATOM 974 C C . GLU A 1 122 ? 21.246 -1.954 -8.912 1.00 91.88 122 GLU A C 1
ATOM 976 O O . GLU A 1 122 ? 21.681 -1.519 -9.976 1.00 91.88 122 GLU A O 1
ATOM 981 N N . VAL A 1 123 ? 20.589 -3.114 -8.840 1.00 93.81 123 VAL A N 1
ATOM 982 C CA . VAL A 1 123 ? 20.430 -4.024 -9.983 1.00 93.81 123 VAL A CA 1
ATOM 983 C C . VAL A 1 123 ? 19.706 -3.337 -11.145 1.00 93.81 123 VAL A C 1
ATOM 985 O O . VAL A 1 123 ? 20.112 -3.462 -12.301 1.00 93.81 123 VAL A O 1
ATOM 988 N N . ALA A 1 124 ? 18.649 -2.567 -10.869 1.00 93.00 124 ALA A N 1
ATOM 989 C CA . ALA A 1 124 ? 17.964 -1.811 -11.913 1.00 93.00 124 ALA A CA 1
ATOM 990 C C . ALA A 1 124 ? 18.835 -0.692 -12.509 1.00 93.00 124 ALA A C 1
ATOM 992 O O . ALA A 1 124 ? 18.712 -0.388 -13.698 1.00 93.00 124 ALA A O 1
ATOM 993 N N . ALA A 1 125 ? 19.700 -0.070 -11.705 1.00 93.69 125 ALA A N 1
ATOM 994 C CA . ALA A 1 125 ? 20.629 0.956 -12.160 1.00 93.69 125 ALA A CA 1
ATOM 995 C C . ALA A 1 125 ? 21.721 0.390 -13.078 1.00 93.69 125 ALA A C 1
ATOM 997 O O . ALA A 1 125 ? 22.097 1.071 -14.033 1.00 93.69 125 ALA A O 1
ATOM 998 N N . GLU A 1 126 ? 22.172 -0.838 -12.813 1.00 95.69 126 GLU A N 1
ATOM 999 C CA . GLU A 1 126 ? 23.139 -1.573 -13.634 1.00 95.69 126 GLU A CA 1
ATOM 1000 C C . GLU A 1 126 ? 22.532 -2.071 -14.952 1.00 95.69 126 GLU A C 1
ATOM 1002 O O . GLU A 1 126 ? 23.165 -1.964 -16.001 1.00 95.69 126 GLU A O 1
ATOM 1007 N N . GLN A 1 127 ? 21.299 -2.592 -14.923 1.00 94.81 127 GLN A N 1
ATOM 1008 C CA . GLN A 1 127 ? 20.670 -3.190 -16.107 1.00 94.81 127 GLN A CA 1
ATOM 1009 C C . GLN A 1 127 ? 20.068 -2.164 -17.074 1.00 94.81 127 GLN A C 1
ATOM 1011 O O . GLN A 1 127 ? 20.024 -2.412 -18.279 1.00 94.81 127 GLN A O 1
ATOM 1016 N N . ILE A 1 128 ? 19.587 -1.022 -16.570 1.00 95.94 128 ILE A N 1
ATOM 1017 C CA . ILE A 1 128 ? 18.903 -0.015 -17.388 1.00 95.94 128 ILE A CA 1
ATOM 1018 C C . ILE A 1 128 ? 19.788 1.221 -17.561 1.00 95.94 128 ILE A C 1
ATOM 1020 O O . ILE A 1 128 ? 20.083 1.960 -16.619 1.00 95.94 128 ILE A O 1
ATOM 1024 N N . SER A 1 129 ? 20.164 1.505 -18.803 1.00 95.62 129 SER A N 1
ATOM 1025 C CA . SER A 1 129 ? 20.907 2.715 -19.160 1.00 95.62 129 SER A CA 1
ATOM 1026 C C . SER A 1 129 ? 20.043 3.980 -19.080 1.00 95.62 129 SER A C 1
ATOM 1028 O O . SER A 1 129 ? 18.818 3.952 -19.237 1.00 95.62 129 SER A O 1
ATOM 1030 N N . ASP A 1 130 ? 20.688 5.134 -18.901 1.00 95.19 130 ASP A N 1
ATOM 1031 C CA . ASP A 1 130 ? 19.996 6.431 -18.901 1.00 95.19 130 ASP A CA 1
ATOM 1032 C C . ASP A 1 130 ? 19.345 6.727 -20.259 1.00 95.19 130 ASP A C 1
ATOM 1034 O O . ASP A 1 130 ? 18.268 7.321 -20.319 1.00 95.19 130 ASP A O 1
ATOM 1038 N N . GLN A 1 131 ? 19.942 6.244 -21.354 1.00 95.62 131 GLN A N 1
ATOM 1039 C CA . GLN A 1 131 ? 19.379 6.369 -22.698 1.00 95.62 131 GLN A CA 1
ATOM 1040 C C . GLN A 1 131 ? 18.078 5.567 -22.855 1.00 95.62 131 GLN A C 1
ATOM 1042 O O . GLN A 1 131 ? 17.116 6.069 -23.446 1.00 95.62 131 GLN A O 1
ATOM 1047 N N . GLN A 1 132 ? 18.010 4.346 -22.309 1.00 94.06 132 GLN A N 1
ATOM 1048 C CA . GLN A 1 132 ? 16.776 3.552 -22.307 1.00 94.06 132 GLN A CA 1
ATOM 1049 C C . GLN A 1 132 ? 15.664 4.266 -21.541 1.00 94.06 132 GLN A C 1
ATOM 1051 O O . GLN A 1 132 ? 14.537 4.341 -22.030 1.00 94.06 132 GLN A O 1
ATOM 1056 N N . LEU A 1 133 ? 15.979 4.841 -20.376 1.00 94.25 133 LEU A N 1
ATOM 1057 C CA . LEU A 1 133 ? 15.000 5.599 -19.601 1.00 94.25 133 LEU A CA 1
ATOM 1058 C C . LEU A 1 133 ? 14.553 6.874 -20.337 1.00 94.25 133 LEU A C 1
ATOM 1060 O O . LEU A 1 133 ? 13.357 7.152 -20.396 1.00 94.25 133 LEU A O 1
ATOM 1064 N N . ALA A 1 134 ? 15.480 7.607 -20.959 1.00 94.88 134 ALA A N 1
ATOM 1065 C CA . ALA A 1 134 ? 15.172 8.812 -21.733 1.00 94.88 134 ALA A CA 1
ATOM 1066 C C . ALA A 1 134 ? 14.271 8.526 -22.948 1.00 94.88 134 ALA A C 1
ATOM 1068 O O . ALA A 1 134 ? 13.423 9.342 -23.309 1.00 94.88 134 ALA A O 1
ATOM 1069 N N . THR A 1 135 ? 14.415 7.349 -23.560 1.00 95.19 135 THR A N 1
ATOM 1070 C CA . THR A 1 135 ? 13.622 6.915 -24.722 1.00 95.19 135 THR A CA 1
ATOM 1071 C C . THR A 1 135 ? 12.426 6.033 -24.350 1.00 95.19 135 THR A C 1
ATOM 1073 O O . THR A 1 135 ? 11.712 5.551 -25.233 1.00 95.19 135 THR A O 1
ATOM 1076 N N . ALA A 1 136 ? 12.136 5.865 -23.054 1.00 93.31 136 ALA A N 1
ATOM 1077 C CA . ALA A 1 136 ? 11.102 4.956 -22.563 1.00 93.31 136 ALA A CA 1
ATOM 1078 C C . ALA A 1 136 ? 9.708 5.246 -23.131 1.00 93.31 136 ALA A C 1
ATOM 1080 O O . ALA A 1 136 ? 8.921 4.319 -23.290 1.00 93.31 136 ALA A O 1
ATOM 1081 N N . ALA A 1 137 ? 9.394 6.502 -23.461 1.00 93.19 137 ALA A N 1
ATOM 1082 C CA . ALA A 1 137 ? 8.102 6.880 -24.035 1.00 93.19 137 ALA A CA 1
ATOM 1083 C C . ALA A 1 137 ? 7.861 6.284 -25.433 1.00 93.19 137 ALA A C 1
ATOM 1085 O O . ALA A 1 137 ? 6.715 6.018 -25.787 1.00 93.19 137 ALA A O 1
ATOM 1086 N N . TYR A 1 138 ? 8.925 6.038 -26.207 1.00 92.62 138 TYR A N 1
ATOM 1087 C CA . TYR A 1 138 ? 8.821 5.414 -27.529 1.00 92.62 138 TYR A CA 1
ATOM 1088 C C . TYR A 1 138 ? 8.569 3.910 -27.427 1.00 92.62 138 TYR A C 1
ATOM 1090 O O . TYR A 1 138 ? 7.768 3.368 -28.182 1.00 92.62 138 TYR A O 1
ATOM 1098 N N . ARG A 1 139 ? 9.228 3.243 -26.471 1.00 90.81 139 ARG A N 1
ATOM 1099 C CA . ARG A 1 139 ? 9.058 1.803 -26.230 1.00 90.81 139 ARG A CA 1
ATOM 1100 C C . ARG A 1 139 ? 7.751 1.498 -25.495 1.00 90.81 139 ARG A C 1
ATOM 1102 O O . ARG A 1 139 ? 7.024 0.590 -25.875 1.00 90.81 139 ARG A O 1
ATOM 1109 N N . PHE A 1 140 ? 7.441 2.284 -24.466 1.00 91.62 140 PHE A N 1
ATOM 1110 C CA . PHE A 1 140 ? 6.288 2.119 -23.583 1.00 91.62 140 PHE A CA 1
ATOM 1111 C C . PHE A 1 140 ? 5.389 3.368 -23.635 1.00 91.62 140 PHE A C 1
ATOM 1113 O O . PHE A 1 140 ? 5.394 4.181 -22.699 1.00 91.62 140 PHE A O 1
ATOM 1120 N N . PRO A 1 141 ? 4.584 3.538 -24.703 1.00 89.00 141 PRO A N 1
ATOM 1121 C CA . PRO A 1 141 ? 3.734 4.720 -24.877 1.00 89.00 141 PRO A CA 1
ATOM 1122 C C . PRO A 1 141 ? 2.614 4.804 -23.830 1.00 89.00 141 PRO A C 1
ATOM 1124 O O . PRO A 1 141 ? 2.155 5.888 -23.477 1.00 89.00 141 PRO A O 1
ATOM 1127 N N . TYR A 1 142 ? 2.183 3.660 -23.289 1.00 86.69 142 TYR A N 1
ATOM 1128 C CA . TYR A 1 142 ? 1.201 3.587 -22.209 1.00 86.69 142 TYR A CA 1
ATOM 1129 C C . TYR A 1 142 ? 1.886 3.321 -20.870 1.00 86.69 142 TYR A C 1
ATOM 1131 O O . TYR A 1 142 ? 2.652 2.365 -20.735 1.00 86.69 142 TYR A O 1
ATOM 1139 N N . ASN A 1 143 ? 1.560 4.132 -19.856 1.00 85.56 143 ASN A N 1
ATOM 1140 C CA . ASN A 1 143 ? 2.135 4.040 -18.510 1.00 85.56 143 ASN A CA 1
ATOM 1141 C C . ASN A 1 143 ? 3.673 4.019 -18.516 1.00 85.56 143 ASN A C 1
ATOM 1143 O O . ASN A 1 143 ? 4.277 3.154 -17.883 1.00 85.56 143 ASN A O 1
ATOM 1147 N N . THR A 1 144 ? 4.292 4.976 -19.211 1.00 91.12 144 THR A N 1
ATOM 1148 C CA . THR A 1 144 ? 5.749 5.085 -19.329 1.00 91.12 144 THR A CA 1
ATOM 1149 C C . THR A 1 144 ? 6.428 5.042 -17.949 1.00 91.12 144 THR A C 1
ATOM 1151 O O . THR A 1 144 ? 6.000 5.771 -17.035 1.00 91.12 144 THR A O 1
ATOM 1154 N N . PRO A 1 145 ? 7.443 4.178 -17.760 1.00 91.44 145 PRO A N 1
ATOM 1155 C CA . PRO A 1 145 ? 8.174 4.076 -16.503 1.00 91.44 145 PRO A CA 1
ATOM 1156 C C . PRO A 1 145 ? 8.922 5.381 -16.214 1.00 91.44 145 PRO A C 1
ATOM 1158 O O . PRO A 1 145 ? 9.528 5.975 -17.099 1.00 91.44 145 PRO A O 1
ATOM 1161 N N . GLY A 1 146 ? 8.848 5.841 -14.963 1.00 90.19 146 GLY A N 1
ATOM 1162 C CA . GLY A 1 146 ? 9.513 7.071 -14.513 1.00 90.19 146 GLY A CA 1
ATOM 1163 C C . GLY A 1 146 ? 10.833 6.837 -13.778 1.00 90.19 146 GLY A C 1
ATOM 1164 O O . GLY A 1 146 ? 11.431 7.796 -13.310 1.00 90.19 146 GLY A O 1
ATOM 1165 N N . SER A 1 147 ? 11.247 5.580 -13.623 1.00 92.81 147 SER A N 1
ATOM 1166 C CA . SER A 1 147 ? 12.489 5.171 -12.969 1.00 92.81 147 SER A CA 1
ATOM 1167 C C . SER A 1 147 ? 13.040 3.920 -13.650 1.00 92.81 147 SER A C 1
ATOM 1169 O O . SER A 1 147 ? 12.291 3.193 -14.308 1.00 92.81 147 SER A O 1
ATOM 1171 N N . LYS A 1 148 ? 14.337 3.654 -13.464 1.00 92.62 148 LYS A N 1
ATOM 1172 C CA . LYS A 1 148 ? 15.001 2.441 -13.964 1.00 92.62 148 LYS A CA 1
ATOM 1173 C C . LYS A 1 148 ? 14.382 1.163 -13.402 1.00 92.62 148 LYS A C 1
ATOM 1175 O O . LYS A 1 148 ? 14.114 0.236 -14.149 1.00 92.62 148 LYS A O 1
ATOM 1180 N N . GLU A 1 149 ? 14.046 1.164 -12.114 1.00 92.44 149 GLU A N 1
ATOM 1181 C CA . GLU A 1 149 ? 13.351 0.049 -11.460 1.00 92.44 149 GLU A CA 1
ATOM 1182 C C . GLU A 1 149 ? 11.994 -0.241 -12.122 1.00 92.44 149 GLU A C 1
ATOM 1184 O O . GLU A 1 149 ? 11.698 -1.372 -12.500 1.00 92.44 149 GLU A O 1
ATOM 1189 N N . ALA A 1 150 ? 11.182 0.799 -12.352 1.00 90.81 150 ALA A N 1
ATOM 1190 C CA . ALA A 1 150 ? 9.923 0.634 -13.065 1.00 90.81 150 ALA A CA 1
ATOM 1191 C C . ALA A 1 150 ? 10.156 0.150 -14.502 1.00 90.81 150 ALA A C 1
ATOM 1193 O O . ALA A 1 150 ? 9.390 -0.671 -14.990 1.00 90.81 150 ALA A O 1
ATOM 1194 N N . TYR A 1 151 ? 11.198 0.631 -15.181 1.00 94.06 151 TYR A N 1
ATOM 1195 C CA . TYR A 1 151 ? 11.532 0.178 -16.530 1.00 94.06 151 TYR A CA 1
ATOM 1196 C C . TYR A 1 151 ? 11.848 -1.319 -16.553 1.00 94.06 151 TYR A C 1
ATOM 1198 O O . TYR A 1 151 ? 11.272 -2.040 -17.363 1.00 94.06 151 TYR A O 1
ATOM 1206 N N . LEU A 1 152 ? 12.686 -1.794 -15.629 1.00 93.69 152 LEU A N 1
ATOM 1207 C CA . LEU A 1 152 ? 13.068 -3.201 -15.531 1.00 93.69 152 LEU A CA 1
ATOM 1208 C C . LEU A 1 152 ? 11.845 -4.108 -15.343 1.00 93.69 152 LEU A C 1
ATOM 1210 O O . LEU A 1 152 ? 11.646 -5.061 -16.093 1.00 93.69 152 LEU A O 1
ATOM 1214 N N . TYR A 1 153 ? 10.952 -3.770 -14.409 1.00 92.69 153 TYR A N 1
ATOM 1215 C CA . TYR A 1 153 ? 9.716 -4.537 -14.242 1.00 92.69 153 TYR A CA 1
ATOM 1216 C C . TYR A 1 153 ? 8.801 -4.475 -15.477 1.00 92.69 153 TYR A C 1
ATOM 1218 O O . TYR A 1 153 ? 7.955 -5.355 -15.650 1.00 92.69 153 TYR A O 1
ATOM 1226 N N . ARG A 1 154 ? 8.917 -3.432 -16.318 1.00 91.44 154 ARG A N 1
ATOM 1227 C CA . ARG A 1 154 ? 8.058 -3.248 -17.503 1.00 91.44 154 ARG A CA 1
ATOM 1228 C C . ARG A 1 154 ? 8.483 -4.174 -18.602 1.00 91.44 154 ARG A C 1
ATOM 1230 O O . ARG A 1 154 ? 7.635 -4.768 -19.255 1.00 91.44 154 ARG A O 1
ATOM 1237 N N . GLU A 1 155 ? 9.788 -4.260 -18.777 1.00 92.75 155 GLU A N 1
ATOM 1238 C CA . GLU A 1 155 ? 10.425 -5.137 -19.733 1.00 92.75 155 GLU A CA 1
ATOM 1239 C C . GLU A 1 155 ? 10.037 -6.591 -19.464 1.00 92.75 155 GLU A C 1
ATOM 1241 O O . GLU A 1 155 ? 9.456 -7.224 -20.342 1.00 92.75 155 GLU A O 1
ATOM 1246 N N . ILE A 1 156 ? 10.179 -7.051 -18.216 1.00 92.75 156 ILE A N 1
ATOM 1247 C CA . ILE A 1 156 ? 9.756 -8.399 -17.801 1.00 92.75 156 ILE A CA 1
ATOM 1248 C C . ILE A 1 156 ? 8.249 -8.606 -18.025 1.00 92.75 156 ILE A C 1
ATOM 1250 O O . ILE A 1 156 ? 7.806 -9.665 -18.465 1.00 92.75 156 ILE A O 1
ATOM 1254 N N . PHE A 1 157 ? 7.424 -7.598 -17.728 1.00 92.06 157 PHE A N 1
ATOM 1255 C CA . PHE A 1 157 ? 5.980 -7.725 -17.904 1.00 92.06 157 PHE A CA 1
ATOM 1256 C C . PHE A 1 157 ? 5.555 -7.820 -19.369 1.00 92.06 157 PHE A C 1
ATOM 1258 O O . PHE A 1 157 ? 4.689 -8.632 -19.674 1.00 92.06 157 PHE A O 1
ATOM 1265 N N . GLU A 1 158 ? 6.123 -7.019 -20.272 1.00 91.12 158 GLU A N 1
ATOM 1266 C CA . GLU A 1 158 ? 5.800 -7.124 -21.702 1.00 91.12 158 GLU A CA 1
ATOM 1267 C C . GLU A 1 158 ? 6.364 -8.397 -22.337 1.00 91.12 158 GLU A C 1
ATOM 1269 O O . GLU A 1 158 ? 5.739 -8.927 -23.253 1.00 91.12 158 GLU A O 1
ATOM 1274 N N . GLU A 1 159 ? 7.475 -8.932 -21.822 1.00 92.88 159 GLU A N 1
ATOM 1275 C CA . GLU A 1 159 ? 7.990 -10.245 -22.223 1.00 92.88 159 GLU A CA 1
ATOM 1276 C C . GLU A 1 159 ? 7.005 -11.372 -21.869 1.00 92.88 159 GLU A C 1
ATOM 1278 O O . GLU A 1 159 ? 6.695 -12.221 -22.705 1.00 92.88 159 GLU A O 1
ATOM 1283 N N . LEU A 1 160 ? 6.447 -11.349 -20.654 1.00 92.88 160 LEU A N 1
ATOM 1284 C CA . LEU A 1 160 ? 5.481 -12.353 -20.189 1.00 92.88 160 LEU A CA 1
ATOM 1285 C C . LEU A 1 160 ? 4.060 -12.131 -20.739 1.00 92.88 160 LEU A C 1
ATOM 1287 O O . LEU A 1 160 ? 3.298 -13.086 -20.902 1.00 92.88 160 LEU A O 1
ATOM 1291 N N . PHE A 1 161 ? 3.685 -10.880 -21.015 1.00 92.12 161 PHE A N 1
ATOM 1292 C CA . PHE A 1 161 ? 2.353 -10.478 -21.468 1.00 92.12 161 PHE A CA 1
ATOM 1293 C C . PHE A 1 161 ? 2.440 -9.539 -22.688 1.00 92.12 161 PHE A C 1
ATOM 1295 O O . PHE A 1 161 ? 2.147 -8.345 -22.569 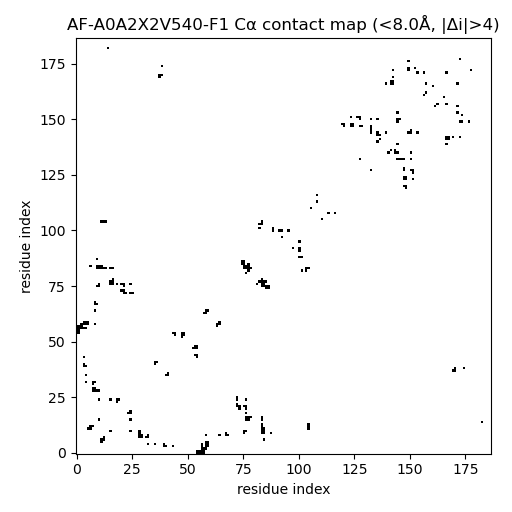1.00 92.12 161 PHE A O 1
ATOM 1302 N N . PRO A 1 162 ? 2.745 -10.056 -23.894 1.00 87.94 162 PRO A N 1
ATOM 1303 C CA . PRO A 1 162 ? 3.035 -9.246 -25.090 1.00 87.94 162 PRO A CA 1
ATOM 1304 C C . PRO A 1 162 ? 1.808 -8.551 -25.717 1.00 87.94 162 PRO A C 1
ATOM 1306 O O . PRO A 1 162 ? 1.858 -8.025 -26.830 1.00 87.94 162 PRO A O 1
ATOM 1309 N N . LEU A 1 163 ? 0.666 -8.544 -25.027 1.00 87.44 163 LEU A N 1
ATOM 1310 C CA . LEU A 1 163 ? -0.579 -7.948 -25.500 1.00 87.44 163 LEU A CA 1
ATOM 1311 C C . LEU A 1 163 ? -0.645 -6.457 -25.151 1.00 87.44 163 LEU A C 1
ATOM 1313 O O . LEU A 1 163 ? -0.553 -6.057 -23.992 1.00 87.44 163 LEU A O 1
ATOM 1317 N N . GLN A 1 164 ? -0.953 -5.629 -26.151 1.00 77.62 164 GLN A N 1
ATOM 1318 C CA . GLN A 1 164 ? -1.131 -4.177 -25.991 1.00 77.62 164 GLN A CA 1
ATOM 1319 C C . GLN A 1 164 ? -2.196 -3.802 -24.943 1.00 77.62 164 GLN A C 1
ATOM 1321 O O . GLN A 1 164 ? -2.095 -2.768 -24.281 1.00 77.62 164 GLN A O 1
ATOM 1326 N N . SER A 1 165 ? -3.221 -4.641 -24.765 1.00 83.31 165 SER A N 1
ATOM 1327 C CA . SER A 1 165 ? -4.247 -4.459 -23.733 1.00 83.31 165 SER A CA 1
ATOM 1328 C C . SER A 1 165 ? -3.688 -4.604 -22.313 1.00 83.31 165 SER A C 1
ATOM 1330 O O . SER A 1 165 ? -4.111 -3.863 -21.425 1.00 83.31 165 SER A O 1
ATOM 1332 N N . ALA A 1 166 ? -2.705 -5.486 -22.101 1.00 77.81 166 ALA A N 1
ATOM 1333 C CA . ALA A 1 166 ? -2.045 -5.675 -20.812 1.00 77.81 166 ALA A CA 1
ATOM 1334 C C . ALA A 1 166 ? -1.181 -4.457 -20.442 1.00 77.81 166 ALA A C 1
ATOM 1336 O O . ALA A 1 166 ? -1.260 -3.966 -19.317 1.00 77.81 166 ALA A O 1
ATOM 1337 N N . GLY A 1 167 ? -0.447 -3.886 -21.407 1.00 67.00 167 GLY A N 1
ATOM 1338 C CA . GLY A 1 167 ? 0.383 -2.688 -21.198 1.00 67.00 167 GLY A CA 1
ATOM 1339 C C . GLY A 1 167 ? -0.398 -1.416 -20.822 1.00 67.00 167 GLY A C 1
ATOM 1340 O O . GLY A 1 167 ? 0.156 -0.478 -20.244 1.00 67.00 167 GLY A O 1
ATOM 1341 N N . ARG A 1 168 ? -1.710 -1.374 -21.097 1.00 71.62 168 ARG A N 1
ATOM 1342 C CA . ARG A 1 168 ? -2.602 -0.265 -20.702 1.00 71.62 168 ARG A CA 1
ATOM 1343 C C . ARG A 1 168 ? -3.115 -0.380 -19.263 1.00 71.62 168 ARG A C 1
ATOM 1345 O O . ARG A 1 168 ? -3.643 0.597 -18.728 1.00 71.62 168 ARG A O 1
ATOM 1352 N N . MET A 1 169 ? -2.966 -1.538 -18.620 1.00 64.62 169 MET A N 1
ATOM 1353 C CA . MET A 1 169 ? -3.506 -1.781 -17.285 1.00 64.62 169 MET A CA 1
ATOM 1354 C C . MET A 1 169 ? -2.743 -0.967 -16.227 1.00 64.62 169 MET A C 1
ATOM 1356 O O . MET A 1 169 ? -1.515 -0.971 -16.173 1.00 64.62 169 MET A O 1
ATOM 1360 N N . ARG A 1 170 ? -3.471 -0.256 -15.351 1.00 59.19 170 ARG A N 1
ATOM 1361 C CA . ARG A 1 170 ? -2.874 0.531 -14.247 1.00 59.19 170 ARG A CA 1
ATOM 1362 C C . ARG A 1 170 ? -2.156 -0.332 -13.199 1.00 59.19 170 ARG A C 1
ATOM 1364 O O . ARG A 1 170 ? -1.319 0.190 -12.469 1.00 59.19 170 ARG A O 1
ATOM 1371 N N . THR A 1 171 ? -2.487 -1.619 -13.144 1.00 54.88 171 THR A N 1
ATOM 1372 C CA . THR A 1 171 ? -2.007 -2.635 -12.191 1.00 54.88 171 THR A CA 1
ATOM 1373 C C . THR A 1 171 ? -0.522 -2.957 -12.309 1.00 54.88 171 THR A C 1
ATOM 1375 O O . THR A 1 171 ? 0.045 -3.490 -11.365 1.00 54.88 171 THR A O 1
ATOM 1378 N N . TRP A 1 172 ? 0.120 -2.652 -13.440 1.00 52.78 172 TRP A N 1
ATOM 1379 C CA . TRP A 1 172 ? 1.535 -2.971 -13.624 1.00 52.78 172 TRP A CA 1
ATOM 1380 C C . TRP A 1 172 ? 2.481 -1.949 -12.949 1.00 52.78 172 TRP A C 1
ATOM 1382 O O . TRP A 1 172 ? 3.650 -2.246 -12.715 1.00 52.78 172 TRP A O 1
ATOM 1392 N N . ARG A 1 173 ? 2.004 -0.753 -12.559 1.00 50.56 173 ARG A N 1
ATOM 1393 C CA . ARG A 1 173 ? 2.865 0.213 -11.851 1.00 50.56 173 ARG A CA 1
ATOM 1394 C C . ARG A 1 173 ? 3.310 -0.358 -10.493 1.00 50.56 173 ARG A C 1
ATOM 1396 O O . ARG A 1 173 ? 2.443 -0.623 -9.659 1.00 50.56 173 ARG A O 1
ATOM 1403 N N . PRO A 1 174 ? 4.625 -0.455 -10.217 1.00 45.75 174 PRO A N 1
ATOM 1404 C CA . PRO A 1 174 ? 5.121 -0.933 -8.931 1.00 45.75 174 PRO A CA 1
ATOM 1405 C C . PRO A 1 174 ? 4.601 -0.043 -7.804 1.00 45.75 174 PRO A C 1
ATOM 1407 O O . PRO A 1 174 ? 4.718 1.187 -7.878 1.00 45.75 174 PRO A O 1
ATOM 1410 N N . VAL A 1 175 ? 4.043 -0.660 -6.760 1.00 39.81 175 VAL A N 1
ATOM 1411 C CA . VAL A 1 175 ? 3.438 0.029 -5.606 1.00 39.81 175 VAL A CA 1
ATOM 1412 C C . VAL A 1 175 ? 4.441 0.976 -4.929 1.00 39.81 175 VAL A C 1
ATOM 1414 O O . VAL A 1 175 ? 4.052 2.076 -4.536 1.00 39.81 175 VAL A O 1
ATOM 1417 N N . CYS A 1 176 ? 5.738 0.633 -4.921 1.00 30.42 176 CYS A N 1
ATOM 1418 C CA . CYS A 1 176 ? 6.811 1.510 -4.433 1.00 30.42 176 CYS A CA 1
ATOM 1419 C C . CYS A 1 176 ? 6.823 2.881 -5.126 1.00 30.42 176 CYS A C 1
ATOM 1421 O O . CYS A 1 176 ? 6.919 3.910 -4.465 1.00 30.42 176 CYS A O 1
ATOM 1423 N N . SER A 1 177 ? 6.635 2.931 -6.447 1.00 27.52 177 SER A N 1
ATOM 1424 C CA . SER A 1 177 ? 6.698 4.187 -7.214 1.00 27.52 177 SER A CA 1
ATOM 1425 C C . SER A 1 177 ? 5.470 5.095 -7.039 1.00 27.52 177 SER A C 1
ATOM 1427 O O . SER A 1 177 ? 5.548 6.308 -7.250 1.00 27.52 177 SER A O 1
ATOM 1429 N N . LEU A 1 178 ? 4.322 4.524 -6.655 1.00 30.83 178 LEU A N 1
ATOM 1430 C CA . LEU A 1 178 ? 3.076 5.261 -6.416 1.00 30.83 178 LEU A CA 1
ATOM 1431 C C . LEU A 1 178 ? 3.040 5.914 -5.029 1.00 30.83 178 LEU A C 1
ATOM 1433 O O . LEU A 1 178 ? 2.393 6.952 -4.879 1.00 30.83 178 LEU A O 1
ATOM 1437 N N . PHE A 1 179 ? 3.742 5.342 -4.048 1.00 29.16 179 PHE A N 1
ATOM 1438 C CA . PHE A 1 179 ? 3.819 5.881 -2.689 1.00 29.16 179 PHE A CA 1
ATOM 1439 C C . PHE A 1 179 ? 4.608 7.198 -2.620 1.00 29.16 179 PHE A C 1
ATOM 1441 O O . PHE A 1 179 ? 4.140 8.143 -1.990 1.00 29.16 179 PHE A O 1
ATOM 1448 N N . PHE A 1 180 ? 5.721 7.313 -3.352 1.00 26.02 180 PHE A N 1
ATOM 1449 C CA . PHE A 1 180 ? 6.540 8.534 -3.368 1.00 26.02 180 PHE A CA 1
ATOM 1450 C C . PHE A 1 180 ? 5.849 9.728 -4.052 1.00 26.02 180 PHE A C 1
ATOM 1452 O O . PHE A 1 180 ? 5.932 10.856 -3.585 1.00 26.02 180 PHE A O 1
ATOM 1459 N N . ARG A 1 181 ? 5.068 9.517 -5.122 1.00 27.52 181 ARG A N 1
ATOM 1460 C CA . ARG A 1 181 ? 4.489 10.647 -5.886 1.00 27.52 181 ARG A CA 1
ATOM 1461 C C . ARG A 1 181 ? 3.359 11.413 -5.194 1.00 27.52 181 ARG A C 1
ATOM 1463 O O . ARG A 1 181 ? 3.007 12.490 -5.672 1.00 27.52 181 ARG A O 1
ATOM 1470 N N . LYS A 1 182 ? 2.744 10.871 -4.137 1.00 29.34 182 LYS A N 1
ATOM 1471 C CA . LYS A 1 182 ? 1.696 11.586 -3.387 1.00 29.34 182 LYS A CA 1
ATOM 1472 C C . LYS A 1 182 ? 2.244 12.398 -2.209 1.00 29.34 182 LYS A C 1
ATOM 1474 O O . LYS A 1 182 ? 1.550 13.329 -1.813 1.00 29.34 182 LYS A O 1
ATOM 1479 N N . SER A 1 183 ? 3.449 12.122 -1.688 1.00 29.73 183 SER A N 1
ATOM 1480 C CA . SER A 1 183 ? 4.053 13.007 -0.676 1.00 29.73 183 SER A CA 1
ATOM 1481 C C . SER A 1 183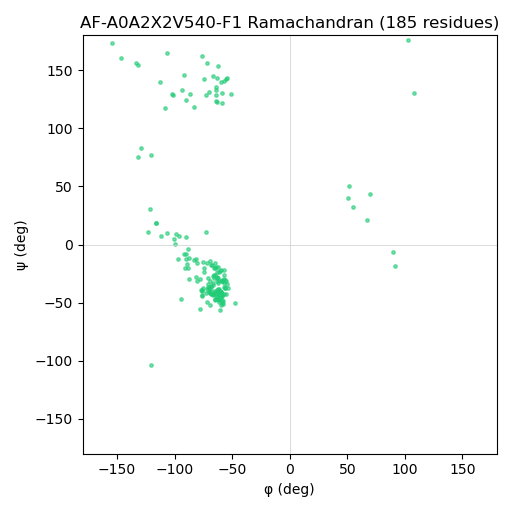 ? 4.462 14.354 -1.265 1.00 29.73 183 SER A C 1
ATOM 1483 O O . SER A 1 183 ? 4.337 15.362 -0.580 1.00 29.73 183 SER A O 1
ATOM 1485 N N . ASP A 1 184 ? 4.848 14.373 -2.542 1.00 27.66 184 ASP A N 1
ATOM 1486 C CA . ASP A 1 184 ? 5.426 15.555 -3.198 1.00 27.66 184 ASP A CA 1
ATOM 1487 C C . ASP A 1 184 ? 4.389 16.504 -3.822 1.00 27.66 184 ASP A C 1
ATOM 1489 O O . ASP A 1 184 ? 4.748 17.554 -4.340 1.00 27.66 184 ASP A O 1
ATOM 1493 N N . ARG A 1 185 ? 3.092 16.160 -3.801 1.00 26.89 185 ARG A N 1
ATOM 1494 C CA . ARG A 1 185 ? 2.012 17.032 -4.320 1.00 26.89 185 ARG A CA 1
ATOM 1495 C C . ARG A 1 185 ? 1.240 17.798 -3.243 1.00 26.89 185 ARG A C 1
ATOM 1497 O O . ARG A 1 185 ? 0.249 18.439 -3.570 1.00 26.89 185 ARG A O 1
ATOM 1504 N N . MET A 1 186 ? 1.652 17.700 -1.982 1.00 30.58 186 MET A N 1
ATOM 1505 C CA . MET A 1 186 ? 1.064 18.460 -0.869 1.00 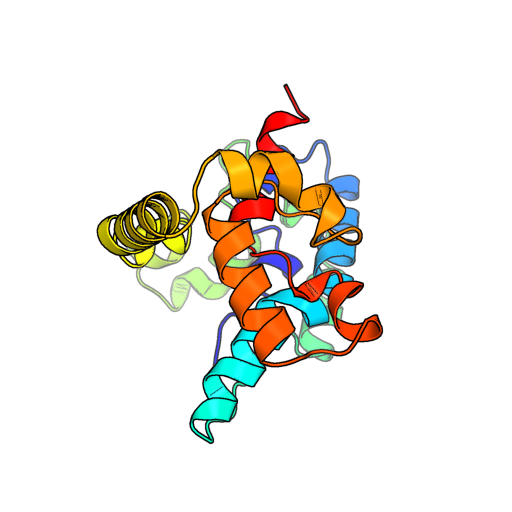30.58 186 MET A CA 1
ATOM 1506 C C . MET A 1 186 ? 2.111 19.335 -0.159 1.00 30.58 186 MET A C 1
ATOM 1508 O O . MET A 1 186 ? 2.030 19.528 1.053 1.00 30.58 186 MET A O 1
ATOM 1512 N N . GLY A 1 187 ? 3.116 19.794 -0.909 1.00 27.69 187 GLY A N 1
ATOM 1513 C CA . GLY A 1 187 ? 4.047 20.850 -0.510 1.00 27.69 187 GLY A CA 1
ATOM 1514 C C . GLY A 1 187 ? 3.727 22.145 -1.236 1.00 27.69 187 GLY A C 1
ATOM 1515 O O . GLY A 1 187 ? 3.189 22.050 -2.364 1.00 27.69 187 GLY A O 1
#